Protein AF-A0A5J4Z970-F1 (afdb_monomer_lite)

Structure (mmCIF, N/CA/C/O backbone):
data_AF-A0A5J4Z970-F1
#
_entry.id   AF-A0A5J4Z970-F1
#
loop_
_atom_site.group_PDB
_atom_site.id
_atom_site.type_symbol
_atom_site.label_atom_id
_atom_site.label_alt_id
_atom_site.label_comp_id
_atom_site.label_asym_id
_atom_site.label_entity_id
_atom_site.label_seq_id
_atom_site.pdbx_PDB_ins_code
_atom_site.Cartn_x
_atom_site.Cartn_y
_atom_site.Cartn_z
_atom_site.occupancy
_atom_site.B_iso_or_equiv
_atom_site.auth_seq_id
_atom_site.auth_comp_id
_atom_site.auth_asym_id
_atom_site.auth_atom_id
_atom_site.pdbx_PDB_model_num
ATOM 1 N N . MET A 1 1 ? 3.385 17.922 -23.680 1.00 50.47 1 MET A N 1
ATOM 2 C CA . MET A 1 1 ? 3.562 16.488 -23.983 1.00 50.47 1 MET A CA 1
ATOM 3 C C . MET A 1 1 ? 4.478 15.937 -22.916 1.00 50.47 1 MET A C 1
ATOM 5 O O . MET A 1 1 ? 5.550 16.500 -22.741 1.00 50.47 1 MET A O 1
ATOM 9 N N . GLU A 1 2 ? 4.024 14.949 -22.153 1.00 59.91 2 GLU A N 1
ATOM 10 C CA . GLU A 1 2 ? 4.854 14.299 -21.134 1.00 59.91 2 GLU A CA 1
ATOM 11 C C . GLU A 1 2 ? 5.916 13.439 -21.826 1.00 59.91 2 GLU A C 1
ATOM 13 O O . GLU A 1 2 ? 5.627 12.762 -22.814 1.00 59.91 2 GLU A O 1
ATOM 18 N N . MET A 1 3 ? 7.153 13.532 -21.349 1.00 70.62 3 MET A N 1
ATOM 19 C CA . MET A 1 3 ? 8.289 12.763 -21.845 1.00 70.62 3 MET A CA 1
ATOM 20 C C . MET A 1 3 ? 8.576 11.673 -20.820 1.00 70.62 3 MET A C 1
ATOM 22 O O . MET A 1 3 ? 8.883 11.985 -19.669 1.00 70.62 3 MET A O 1
ATOM 26 N N . ASN A 1 4 ? 8.449 10.409 -21.221 1.00 80.19 4 ASN A N 1
ATOM 27 C CA . ASN A 1 4 ? 8.605 9.277 -20.314 1.00 80.19 4 ASN A CA 1
ATOM 28 C C . ASN A 1 4 ? 9.853 8.478 -20.678 1.00 80.19 4 ASN A C 1
ATOM 30 O O . ASN A 1 4 ? 9.988 8.014 -21.807 1.00 80.19 4 ASN A O 1
ATOM 34 N N . THR A 1 5 ? 10.751 8.308 -19.710 1.00 78.19 5 THR A N 1
ATOM 35 C CA . THR A 1 5 ? 11.947 7.472 -19.852 1.00 78.19 5 THR A CA 1
ATOM 36 C C . THR A 1 5 ? 11.751 6.164 -19.099 1.00 78.19 5 THR A C 1
ATOM 38 O O . THR A 1 5 ? 11.370 6.152 -17.924 1.00 78.19 5 THR A O 1
ATOM 41 N N . TYR A 1 6 ? 12.031 5.071 -19.790 1.00 79.44 6 TYR A N 1
ATOM 42 C CA . TYR A 1 6 ? 11.897 3.695 -19.351 1.00 79.44 6 TYR A CA 1
ATOM 43 C C . TYR A 1 6 ? 13.269 3.030 -19.353 1.00 79.44 6 TYR A C 1
ATOM 45 O O . TYR A 1 6 ? 14.105 3.283 -20.223 1.00 79.44 6 TYR A O 1
ATOM 53 N N . PHE A 1 7 ? 13.497 2.188 -18.352 1.00 78.44 7 PHE A N 1
ATOM 54 C CA . PHE A 1 7 ? 14.755 1.488 -18.163 1.00 78.44 7 PHE A CA 1
ATOM 55 C C . PHE A 1 7 ? 14.507 -0.011 -18.075 1.00 78.44 7 PHE A C 1
ATOM 57 O O . PHE A 1 7 ? 13.568 -0.431 -17.397 1.00 78.44 7 PHE A O 1
ATOM 64 N N . GLY A 1 8 ? 15.361 -0.778 -18.743 1.00 74.69 8 GLY A N 1
ATOM 65 C CA . GLY A 1 8 ? 15.286 -2.226 -18.803 1.00 74.69 8 GLY A CA 1
ATOM 66 C C . GLY A 1 8 ? 16.604 -2.874 -19.182 1.00 74.69 8 GLY A C 1
ATOM 67 O O . GLY A 1 8 ? 17.643 -2.217 -19.309 1.00 74.69 8 GLY A O 1
ATOM 68 N N . TRP A 1 9 ? 16.539 -4.179 -19.402 1.00 69.06 9 TRP A N 1
ATOM 69 C CA . TRP A 1 9 ? 17.679 -5.010 -19.758 1.00 69.06 9 TRP A CA 1
ATOM 70 C C . TRP A 1 9 ? 17.330 -5.897 -20.951 1.00 69.06 9 TRP A C 1
ATOM 72 O O . TRP A 1 9 ? 16.180 -6.301 -21.120 1.00 69.06 9 TRP A O 1
ATOM 82 N N . SER A 1 10 ? 18.305 -6.192 -21.811 1.00 63.94 10 SER A N 1
ATOM 83 C CA . SER A 1 10 ? 18.100 -7.192 -22.859 1.00 63.94 10 SER A CA 1
ATOM 84 C C . SER A 1 10 ? 18.105 -8.601 -22.263 1.00 63.94 10 SER A C 1
ATOM 86 O O . SER A 1 10 ? 18.940 -8.942 -21.429 1.00 63.94 10 SER A O 1
ATOM 88 N N . ALA A 1 11 ? 17.181 -9.447 -22.710 1.00 55.78 11 ALA A N 1
ATOM 89 C CA . ALA A 1 11 ? 17.087 -10.832 -22.265 1.00 55.78 11 ALA A CA 1
ATOM 90 C C . ALA A 1 11 ? 18.262 -11.679 -22.784 1.00 55.78 11 ALA A C 1
ATOM 92 O O . ALA A 1 11 ? 18.716 -12.600 -22.104 1.00 55.78 11 ALA A O 1
ATOM 93 N N . GLN A 1 12 ? 18.768 -11.370 -23.983 1.00 61.12 12 GLN A N 1
ATOM 94 C CA . GLN A 1 12 ? 19.887 -12.081 -24.590 1.00 61.12 12 GLN A CA 1
ATOM 95 C C . GLN A 1 12 ? 20.613 -11.211 -25.623 1.00 61.12 12 GLN A C 1
ATOM 97 O O . GLN A 1 12 ? 19.983 -10.574 -26.476 1.00 61.12 12 GLN A O 1
ATOM 102 N N . VAL A 1 13 ? 21.947 -11.219 -25.565 1.00 55.97 13 VAL A N 1
ATOM 103 C CA . VAL A 1 13 ? 22.813 -10.698 -26.628 1.00 55.97 13 VAL A CA 1
ATOM 104 C C . VAL A 1 13 ? 23.378 -11.864 -27.421 1.00 55.97 13 VAL A C 1
ATOM 106 O O . VAL A 1 13 ? 24.040 -12.738 -26.860 1.00 55.97 13 VAL A O 1
ATOM 109 N N . CYS A 1 14 ? 23.114 -11.879 -28.725 1.00 53.91 14 CYS A N 1
ATOM 110 C CA . CYS A 1 14 ? 23.634 -12.893 -29.638 1.00 53.91 14 CYS A CA 1
ATOM 111 C C . CYS A 1 14 ? 24.688 -12.257 -30.551 1.00 53.91 14 CYS A C 1
ATOM 113 O O . CYS A 1 14 ? 24.360 -11.366 -31.336 1.00 53.91 14 CYS A O 1
ATOM 115 N N . SER A 1 15 ? 25.937 -12.724 -30.473 1.00 50.06 15 SER A N 1
ATOM 116 C CA . SER A 1 15 ? 26.952 -12.437 -31.494 1.00 50.06 15 SER A CA 1
ATOM 117 C C . SER A 1 15 ? 26.764 -13.395 -32.668 1.00 50.06 15 SER A C 1
ATOM 119 O O . SER A 1 15 ? 26.551 -14.593 -32.471 1.00 50.06 15 SER A O 1
ATOM 121 N N . ALA A 1 16 ? 26.867 -12.899 -33.902 1.00 48.28 16 ALA A N 1
ATOM 122 C CA . ALA A 1 16 ? 26.830 -13.756 -35.087 1.00 48.28 16 ALA A CA 1
ATOM 123 C C . ALA A 1 16 ? 27.929 -14.842 -35.080 1.00 48.28 16 ALA A C 1
ATOM 125 O O . ALA A 1 16 ? 27.721 -15.917 -35.645 1.00 48.28 16 ALA A O 1
ATOM 126 N N . ALA A 1 17 ? 29.053 -14.620 -34.384 1.00 44.69 17 ALA A N 1
ATOM 127 C CA . ALA A 1 17 ? 30.140 -15.596 -34.260 1.00 44.69 17 ALA A CA 1
ATOM 128 C C . ALA A 1 17 ? 29.750 -16.859 -33.460 1.00 44.69 17 ALA A C 1
ATOM 130 O O . ALA A 1 17 ? 30.276 -17.941 -33.724 1.00 44.69 17 ALA A O 1
ATOM 131 N N . ASP A 1 18 ? 28.773 -16.762 -32.554 1.00 42.91 18 ASP A N 1
ATOM 132 C CA . ASP A 1 18 ? 28.338 -17.882 -31.706 1.00 42.91 18 ASP A CA 1
ATOM 133 C C . ASP A 1 18 ? 27.357 -18.835 -32.413 1.00 42.91 18 ASP A C 1
ATOM 135 O O . ASP A 1 18 ? 27.041 -19.907 -31.900 1.00 42.91 18 ASP A O 1
ATOM 139 N N . THR A 1 19 ? 26.890 -18.497 -33.620 1.00 40.41 19 THR A N 1
ATOM 140 C CA . THR A 1 19 ? 25.937 -19.342 -34.368 1.00 40.41 19 THR A CA 1
ATOM 141 C C . THR A 1 19 ? 26.585 -20.467 -35.184 1.00 40.41 19 THR A C 1
ATOM 143 O O . THR A 1 19 ? 25.866 -21.310 -35.718 1.00 40.41 19 THR A O 1
ATOM 146 N N . GLN A 1 20 ? 27.922 -20.536 -35.268 1.00 38.47 20 GLN A N 1
ATOM 147 C CA . GLN A 1 20 ? 28.624 -21.522 -36.109 1.00 38.47 20 GLN A CA 1
ATOM 148 C C . GLN A 1 20 ? 29.255 -22.713 -35.366 1.00 38.47 20 GLN A C 1
ATOM 150 O O . GLN A 1 20 ? 29.784 -23.608 -36.023 1.00 38.47 20 GLN A O 1
ATOM 155 N N . THR A 1 21 ? 29.173 -22.805 -34.031 1.00 33.22 21 THR A N 1
ATOM 156 C CA . THR A 1 21 ? 29.651 -24.001 -33.304 1.00 33.22 21 THR A CA 1
ATOM 157 C C . THR A 1 21 ? 28.606 -24.540 -32.317 1.00 33.22 21 THR A C 1
ATOM 159 O O . THR A 1 21 ? 28.202 -23.829 -31.403 1.00 33.22 21 THR A O 1
ATOM 162 N N . PRO A 1 22 ? 28.171 -25.812 -32.432 1.00 34.38 22 PRO A N 1
ATOM 163 C CA . PRO A 1 22 ? 27.100 -26.378 -31.601 1.00 34.38 22 PRO A CA 1
ATOM 164 C C . PRO A 1 22 ? 27.537 -26.739 -30.166 1.00 34.38 22 PRO A C 1
ATOM 166 O O . PRO A 1 22 ? 26.840 -27.481 -29.480 1.00 34.38 22 PRO A O 1
ATOM 169 N N . THR A 1 23 ? 28.687 -26.248 -29.692 1.00 35.56 23 THR A N 1
ATOM 170 C CA . THR A 1 23 ? 29.255 -26.610 -28.378 1.00 35.56 23 THR A CA 1
ATOM 171 C C . THR A 1 23 ? 29.846 -25.440 -27.584 1.00 35.56 23 THR A C 1
ATOM 173 O O . THR A 1 23 ? 30.409 -25.666 -26.515 1.00 35.56 23 THR A O 1
ATOM 176 N N . GLY A 1 24 ? 29.729 -24.194 -28.049 1.00 31.03 24 GLY A N 1
ATOM 177 C CA . GLY A 1 24 ? 30.154 -23.021 -27.280 1.00 31.03 24 GLY A CA 1
ATOM 178 C C . GLY A 1 24 ? 28.989 -22.453 -26.478 1.00 31.03 24 GLY A C 1
ATOM 179 O O . GLY A 1 24 ? 27.971 -22.092 -27.060 1.00 31.03 24 GLY A O 1
ATOM 180 N N . SER A 1 25 ? 29.102 -22.360 -25.149 1.00 34.00 25 SER A N 1
ATOM 181 C CA . SER A 1 25 ? 28.150 -21.560 -24.377 1.00 34.00 25 SER A CA 1
ATOM 182 C C . SER A 1 25 ? 28.250 -20.113 -24.862 1.00 34.00 25 SER A C 1
ATOM 184 O O . SER A 1 25 ? 29.231 -19.439 -24.536 1.00 34.00 25 SER A O 1
ATOM 186 N N . ALA A 1 26 ? 27.261 -19.638 -25.623 1.00 40.78 26 ALA A N 1
ATOM 187 C CA . ALA A 1 26 ? 27.066 -18.212 -25.831 1.00 40.78 26 ALA A CA 1
ATOM 188 C C . ALA A 1 26 ? 27.018 -17.587 -24.434 1.00 40.78 26 ALA A C 1
ATOM 190 O O . ALA A 1 26 ? 26.098 -17.854 -23.653 1.00 40.78 26 ALA A O 1
ATOM 191 N N . LYS A 1 27 ? 28.064 -16.849 -24.054 1.00 42.66 27 LYS A N 1
ATOM 192 C CA . LYS A 1 27 ? 28.025 -16.056 -22.829 1.00 42.66 27 LYS A CA 1
ATOM 193 C C . LYS A 1 27 ? 27.008 -14.964 -23.111 1.00 42.66 27 LYS A C 1
ATOM 195 O O . LYS A 1 27 ? 27.343 -13.964 -23.730 1.00 42.66 27 LYS A O 1
ATOM 200 N N . GLY A 1 28 ? 25.756 -15.207 -22.732 1.00 51.62 28 GLY A N 1
ATOM 201 C CA . GLY A 1 28 ? 24.693 -14.225 -22.848 1.00 51.62 28 GLY A CA 1
ATOM 202 C C . GLY A 1 28 ? 25.066 -13.028 -21.990 1.00 51.62 28 GLY A C 1
ATOM 203 O O . GLY A 1 28 ? 24.935 -13.073 -20.768 1.00 51.62 28 GLY A O 1
ATOM 204 N N . TYR A 1 29 ? 25.600 -11.987 -22.617 1.00 61.09 29 TYR A N 1
ATOM 205 C CA . TYR A 1 29 ? 25.729 -10.697 -21.967 1.00 61.09 29 TYR A CA 1
ATOM 206 C C . TYR A 1 29 ? 24.352 -10.043 -21.973 1.00 61.09 29 TYR A C 1
ATOM 208 O O . TYR A 1 29 ? 23.601 -10.158 -22.938 1.00 61.09 29 TYR A O 1
ATOM 216 N N . VAL A 1 30 ? 24.017 -9.387 -20.872 1.00 71.38 30 VAL A N 1
ATOM 217 C CA . VAL A 1 30 ? 22.805 -8.584 -20.742 1.00 71.38 30 VAL A CA 1
ATOM 218 C C . VAL A 1 30 ? 23.231 -7.138 -20.924 1.00 71.38 30 VAL A C 1
ATOM 220 O O . VAL A 1 30 ? 24.112 -6.662 -20.204 1.00 71.38 30 VAL A O 1
ATOM 223 N N . TRP A 1 31 ? 22.666 -6.459 -21.916 1.00 80.62 31 TRP A N 1
ATOM 224 C CA . TRP A 1 31 ? 22.975 -5.058 -22.187 1.00 80.62 31 TRP A CA 1
ATOM 225 C C . TRP A 1 31 ? 21.869 -4.171 -21.616 1.00 80.62 31 TRP A C 1
ATOM 227 O O . TRP A 1 31 ? 20.687 -4.484 -21.788 1.00 80.62 31 TRP A O 1
ATOM 237 N N . PRO A 1 32 ? 22.214 -3.073 -20.920 1.00 83.94 32 PRO A N 1
ATOM 238 C CA . PRO A 1 32 ? 21.228 -2.092 -20.501 1.00 83.94 32 PRO A CA 1
ATOM 239 C C . PRO A 1 32 ? 20.499 -1.503 -21.710 1.00 83.94 32 PRO A C 1
ATOM 241 O O . PRO A 1 32 ? 21.099 -1.234 -22.757 1.00 83.94 32 PRO A O 1
ATOM 244 N N . LEU A 1 33 ? 19.204 -1.267 -21.529 1.00 87.12 33 LEU A N 1
ATOM 245 C CA . LEU A 1 33 ? 18.331 -0.621 -22.495 1.00 87.12 33 LEU A CA 1
ATOM 246 C C . LEU A 1 33 ? 17.690 0.607 -21.859 1.00 87.12 33 LEU A C 1
ATOM 248 O O . LEU A 1 33 ? 17.026 0.524 -20.824 1.00 87.12 33 LEU A O 1
ATOM 252 N N . LEU A 1 34 ? 17.891 1.754 -22.498 1.00 87.69 34 LEU A N 1
ATOM 253 C CA . LEU A 1 34 ? 17.203 2.998 -22.183 1.00 87.69 34 LEU A CA 1
ATOM 254 C C . LEU A 1 34 ? 16.251 3.306 -23.329 1.00 87.69 34 LEU A C 1
ATOM 256 O O . LEU A 1 34 ? 16.676 3.363 -24.480 1.00 87.69 34 LEU A O 1
ATOM 260 N N . VAL A 1 35 ? 14.975 3.502 -23.013 1.00 88.88 35 VAL A N 1
ATOM 261 C CA . VAL A 1 35 ? 13.952 3.861 -23.997 1.00 88.88 35 VAL A CA 1
ATOM 262 C C . VAL A 1 35 ? 13.247 5.119 -23.535 1.00 88.88 35 VAL A C 1
ATOM 264 O O . VAL A 1 35 ? 12.676 5.152 -22.450 1.00 88.88 35 VAL A O 1
ATOM 267 N N . GLN A 1 36 ? 13.263 6.160 -24.353 1.00 90.38 36 GLN A N 1
ATOM 268 C CA . GLN A 1 36 ? 12.554 7.402 -24.094 1.00 90.38 36 GLN A CA 1
ATOM 269 C C . GLN A 1 36 ? 11.434 7.569 -25.109 1.00 90.38 36 GLN A C 1
ATOM 271 O O . GLN A 1 36 ? 11.639 7.418 -26.308 1.00 90.38 36 GLN A O 1
ATOM 276 N N . VAL A 1 37 ? 10.233 7.867 -24.622 1.00 89.12 37 VAL A N 1
ATOM 277 C CA . VAL A 1 37 ? 9.037 8.004 -25.450 1.00 89.12 37 VAL A CA 1
ATOM 278 C C . VAL A 1 37 ? 8.482 9.415 -25.320 1.00 89.12 37 VAL A C 1
ATOM 280 O O . VAL A 1 37 ? 8.229 9.907 -24.215 1.00 89.12 37 VAL A O 1
ATOM 283 N N . GLN A 1 38 ? 8.251 10.050 -26.468 1.00 88.00 38 GLN A N 1
ATOM 284 C CA . GLN A 1 38 ? 7.584 11.341 -26.587 1.00 88.00 38 GLN A CA 1
ATOM 285 C C . GLN A 1 38 ? 6.464 11.236 -27.631 1.00 88.00 38 GLN A C 1
ATOM 287 O O . GLN A 1 38 ? 6.669 11.411 -28.833 1.00 88.00 38 GLN A O 1
ATOM 292 N N . GLY A 1 39 ? 5.250 10.923 -27.170 1.00 86.25 39 GLY A N 1
ATOM 293 C CA . GLY A 1 39 ? 4.140 10.582 -28.061 1.00 86.25 39 GLY A CA 1
ATOM 294 C C . GLY A 1 39 ? 4.399 9.249 -28.769 1.00 86.25 39 GLY A C 1
ATOM 295 O O . GLY A 1 39 ? 4.477 8.219 -28.112 1.00 86.25 39 GLY A O 1
ATOM 296 N N . LEU A 1 40 ? 4.537 9.277 -30.098 1.00 85.06 40 LEU A N 1
ATOM 297 C CA . LEU A 1 40 ? 4.888 8.103 -30.915 1.00 85.06 40 LEU A CA 1
ATOM 298 C C . LEU A 1 40 ? 6.373 8.040 -31.297 1.00 85.06 40 LEU A C 1
ATOM 300 O O . LEU A 1 40 ? 6.778 7.076 -31.951 1.00 85.06 40 LEU A O 1
ATOM 304 N N . ASN A 1 41 ? 7.158 9.053 -30.922 1.00 91.00 41 ASN A N 1
ATOM 305 C CA . ASN A 1 4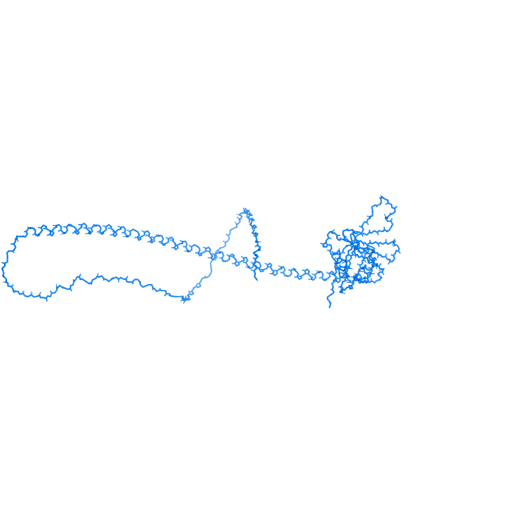1 ? 8.602 9.068 -31.121 1.00 91.00 41 ASN A CA 1
ATOM 306 C C . ASN A 1 41 ? 9.264 8.279 -29.997 1.00 91.00 41 ASN A C 1
ATOM 308 O O . ASN A 1 41 ? 8.912 8.451 -28.826 1.00 91.00 41 ASN A O 1
ATOM 312 N N . VAL A 1 42 ? 10.205 7.421 -30.370 1.00 91.19 42 VAL A N 1
ATOM 313 C CA . VAL A 1 42 ? 10.913 6.520 -29.472 1.00 91.19 42 VAL A CA 1
ATOM 314 C C . VAL A 1 42 ? 12.403 6.665 -29.727 1.00 91.19 42 VAL A C 1
ATOM 316 O O . VAL A 1 42 ? 12.873 6.364 -30.823 1.00 91.19 42 VAL A O 1
ATOM 319 N N . ASP A 1 43 ? 13.134 7.082 -28.706 1.00 92.38 43 ASP A N 1
ATOM 320 C CA . ASP A 1 43 ? 14.589 7.089 -28.703 1.00 92.38 43 ASP A CA 1
ATOM 321 C C . ASP A 1 43 ? 15.078 5.897 -27.879 1.00 92.38 43 ASP A C 1
ATOM 323 O O . ASP A 1 43 ? 14.589 5.642 -26.773 1.00 92.38 43 ASP A O 1
ATOM 327 N N . VAL A 1 44 ? 16.006 5.125 -28.434 1.00 91.62 44 VAL A N 1
ATOM 328 C CA . VAL A 1 44 ? 16.508 3.893 -27.827 1.00 91.62 44 VAL A CA 1
ATOM 329 C C . VAL A 1 44 ? 18.017 3.947 -27.762 1.00 91.62 44 VAL A C 1
ATOM 331 O O . VAL A 1 44 ? 18.671 4.142 -28.785 1.00 91.62 44 VAL A O 1
ATOM 334 N N . TRP A 1 45 ? 18.565 3.691 -26.579 1.00 91.88 45 TRP A N 1
ATOM 335 C CA . TRP A 1 45 ? 19.993 3.521 -26.380 1.00 91.88 45 TRP A CA 1
ATOM 336 C C . TRP A 1 45 ? 20.312 2.170 -25.759 1.00 91.88 45 TRP A C 1
ATOM 338 O O . TRP A 1 45 ? 19.605 1.674 -24.878 1.00 91.88 45 TRP A O 1
ATOM 348 N N . THR A 1 46 ? 21.444 1.613 -26.166 1.00 89.94 46 THR A N 1
ATOM 349 C CA . THR A 1 46 ? 22.054 0.460 -25.509 1.00 89.94 46 THR A CA 1
ATOM 350 C C . THR A 1 46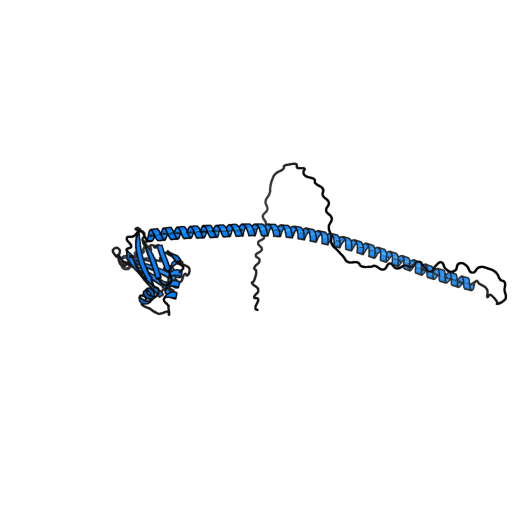 ? 23.555 0.651 -25.393 1.00 89.94 46 THR A C 1
ATOM 352 O O . THR A 1 46 ? 24.148 1.470 -26.098 1.00 89.94 46 THR A O 1
ATOM 355 N N . ARG A 1 47 ? 24.170 -0.090 -24.476 1.00 87.25 47 ARG A N 1
ATOM 356 C CA . ARG A 1 47 ? 25.608 -0.059 -24.247 1.00 87.25 47 ARG A CA 1
ATOM 357 C C . ARG A 1 47 ? 26.106 -1.461 -23.957 1.00 87.25 47 ARG A C 1
ATOM 359 O O . ARG A 1 47 ? 25.464 -2.184 -23.201 1.00 87.25 47 ARG A O 1
ATOM 366 N N . ASP A 1 48 ? 27.239 -1.834 -24.527 1.00 85.44 48 ASP A N 1
ATOM 367 C CA . ASP A 1 48 ? 27.858 -3.120 -24.231 1.00 85.44 48 ASP A CA 1
ATOM 368 C C . ASP A 1 48 ? 28.745 -3.052 -22.974 1.00 85.44 48 ASP A C 1
ATOM 370 O O . ASP A 1 48 ? 28.891 -2.023 -22.306 1.00 85.44 48 ASP A O 1
ATOM 374 N N . VAL A 1 49 ? 29.370 -4.185 -22.655 1.00 79.12 49 VAL A N 1
ATOM 375 C CA . VAL A 1 49 ? 30.323 -4.305 -21.543 1.00 79.12 49 VAL A CA 1
ATOM 376 C C . VAL A 1 49 ? 31.669 -3.621 -21.811 1.00 79.12 49 VAL A C 1
ATOM 378 O O . VAL A 1 49 ? 32.394 -3.345 -20.856 1.00 79.12 49 VAL A O 1
ATOM 381 N N . SER A 1 50 ? 32.020 -3.356 -23.076 1.00 80.44 50 SER A N 1
ATOM 382 C CA . SER A 1 50 ? 33.254 -2.645 -23.444 1.00 80.44 50 SER A CA 1
ATOM 383 C C . SER A 1 50 ? 33.118 -1.129 -23.271 1.00 80.44 50 SER A C 1
ATOM 385 O O . SER A 1 50 ? 34.110 -0.414 -23.129 1.00 80.44 50 SER A O 1
ATOM 387 N N . GLY A 1 51 ? 31.877 -0.650 -23.202 1.00 81.06 51 GLY A N 1
ATOM 388 C CA . GLY A 1 51 ? 31.528 0.745 -23.048 1.00 81.06 51 GLY A CA 1
ATOM 389 C C . GLY A 1 51 ? 31.127 1.424 -24.355 1.00 81.06 51 GLY A C 1
ATOM 390 O O . GLY A 1 51 ? 30.851 2.625 -24.293 1.00 81.06 51 GLY A O 1
ATOM 391 N N . ALA A 1 52 ? 31.055 0.698 -25.473 1.00 85.38 52 ALA A N 1
ATOM 392 C CA . ALA A 1 52 ? 30.501 1.172 -26.734 1.00 85.38 52 ALA A CA 1
ATOM 393 C C . ALA A 1 52 ? 28.980 1.339 -26.619 1.00 85.38 52 ALA A C 1
ATOM 395 O O . ALA A 1 52 ? 28.294 0.516 -26.008 1.00 85.38 52 ALA A O 1
ATOM 396 N N . SER A 1 53 ? 28.460 2.430 -27.174 1.00 89.31 53 SER A N 1
ATOM 397 C CA . SER A 1 53 ? 27.040 2.781 -27.152 1.00 89.31 53 SER A CA 1
ATOM 398 C C . SER A 1 53 ? 26.450 2.766 -28.552 1.00 89.31 53 SER A C 1
ATOM 400 O O . SER A 1 53 ? 27.121 3.125 -29.516 1.00 89.31 53 SER A O 1
ATOM 402 N N . TRP A 1 54 ? 25.173 2.401 -28.645 1.00 91.38 54 TRP A N 1
ATOM 403 C CA . TRP A 1 54 ? 24.381 2.538 -29.862 1.00 91.38 54 TRP A CA 1
ATOM 404 C C . TRP A 1 54 ? 23.078 3.265 -29.566 1.00 91.38 54 TRP A C 1
ATOM 406 O O . TRP A 1 54 ? 22.505 3.111 -28.484 1.00 91.38 54 TRP A O 1
ATOM 416 N N . HIS A 1 55 ? 22.607 4.025 -30.547 1.00 93.38 55 HIS A N 1
ATOM 417 C CA . HIS A 1 55 ? 21.410 4.846 -30.461 1.00 93.38 55 HIS A CA 1
ATOM 418 C C . HIS A 1 55 ? 20.575 4.743 -31.742 1.00 93.38 55 HIS A C 1
ATOM 420 O O . HIS A 1 55 ? 21.113 4.621 -32.846 1.00 93.38 55 HIS A O 1
ATOM 426 N N . ALA A 1 56 ? 19.254 4.832 -31.599 1.00 93.00 56 ALA A N 1
ATOM 427 C CA . ALA A 1 56 ? 18.357 5.151 -32.700 1.00 93.00 56 ALA A CA 1
ATOM 428 C C . ALA A 1 56 ? 17.176 5.989 -32.229 1.00 93.00 56 ALA A C 1
ATOM 430 O O . ALA A 1 56 ? 16.617 5.755 -31.160 1.00 93.00 56 ALA A O 1
ATOM 431 N N . GLN A 1 57 ? 16.746 6.877 -33.118 1.00 92.75 57 GLN A N 1
ATOM 432 C CA . GLN A 1 57 ? 15.467 7.560 -33.042 1.00 92.75 57 GLN A CA 1
ATOM 433 C C . GLN A 1 57 ? 14.522 6.933 -34.067 1.00 92.75 57 GLN A C 1
ATOM 435 O O . GLN A 1 57 ? 14.828 6.871 -35.260 1.00 92.75 57 GLN A O 1
ATOM 440 N N . THR A 1 58 ? 13.380 6.441 -33.601 1.00 92.56 58 THR A N 1
ATOM 441 C CA . THR A 1 58 ? 12.371 5.768 -34.421 1.00 92.56 58 THR A CA 1
ATOM 442 C C . THR A 1 58 ? 10.964 6.196 -34.013 1.00 92.56 58 THR A C 1
ATOM 444 O O . THR A 1 58 ? 10.759 7.001 -33.105 1.00 92.56 58 THR A O 1
ATOM 447 N N . THR A 1 59 ? 9.961 5.667 -34.702 1.00 91.62 59 THR A N 1
ATOM 448 C CA . THR A 1 59 ? 8.546 5.894 -34.403 1.00 91.62 59 THR A CA 1
ATOM 449 C C . THR A 1 59 ? 7.782 4.580 -34.396 1.00 91.62 59 THR A C 1
ATOM 451 O O . THR A 1 59 ? 8.173 3.624 -35.069 1.00 91.62 59 THR A O 1
ATOM 454 N N . GLY A 1 60 ? 6.634 4.541 -33.711 1.00 86.38 60 GLY A N 1
ATOM 455 C CA . GLY A 1 60 ? 5.728 3.383 -33.750 1.00 86.38 60 GLY A CA 1
ATOM 456 C C . GLY A 1 60 ? 5.412 2.903 -35.174 1.00 86.38 60 GLY A C 1
ATOM 457 O O . GLY A 1 60 ? 5.391 1.704 -35.449 1.00 86.38 60 GLY A O 1
ATOM 458 N N . ALA A 1 61 ? 5.245 3.840 -36.112 1.00 87.06 61 ALA A N 1
ATOM 459 C CA . ALA A 1 61 ? 4.967 3.537 -37.513 1.00 87.06 61 ALA A CA 1
ATOM 460 C C . ALA A 1 61 ? 6.169 2.905 -38.238 1.00 87.06 61 ALA A C 1
ATOM 462 O O . ALA A 1 61 ? 5.990 1.963 -39.010 1.00 87.06 61 ALA A O 1
ATOM 463 N N . GLN A 1 62 ? 7.388 3.392 -37.983 1.00 89.00 62 GLN A N 1
ATOM 464 C CA . GLN A 1 62 ? 8.613 2.836 -38.567 1.00 89.00 62 GLN A CA 1
ATOM 465 C C . GLN A 1 62 ? 8.906 1.432 -38.028 1.00 89.00 62 GLN A C 1
ATOM 467 O O . GLN A 1 62 ? 9.185 0.531 -38.817 1.00 89.00 62 GLN A O 1
ATOM 472 N N . MET A 1 63 ? 8.753 1.217 -36.718 1.00 87.81 63 MET A N 1
ATOM 473 C CA . MET A 1 63 ? 8.913 -0.105 -36.098 1.00 87.81 63 MET A CA 1
ATOM 474 C C . MET A 1 63 ? 7.919 -1.126 -36.669 1.00 87.81 63 MET A C 1
ATOM 476 O O . MET A 1 63 ? 8.288 -2.254 -37.008 1.00 87.81 63 MET A O 1
ATOM 480 N N . LEU A 1 64 ? 6.657 -0.718 -36.842 1.00 83.81 64 LEU A N 1
ATOM 481 C CA . LEU A 1 64 ? 5.625 -1.561 -37.444 1.00 83.81 64 LEU A CA 1
ATOM 482 C C . LEU A 1 64 ? 5.920 -1.871 -38.921 1.00 83.81 64 LEU A C 1
ATOM 484 O O . LEU A 1 64 ? 5.688 -2.990 -39.376 1.00 83.81 64 LEU A O 1
ATOM 488 N N . ALA A 1 65 ? 6.446 -0.902 -39.677 1.00 84.00 65 ALA A N 1
ATOM 489 C CA . ALA A 1 65 ? 6.812 -1.094 -41.081 1.00 84.00 65 ALA A CA 1
ATOM 490 C C . ALA A 1 65 ? 7.973 -2.087 -41.265 1.00 84.00 65 ALA A C 1
ATOM 492 O O . ALA A 1 65 ? 7.996 -2.814 -42.257 1.00 84.00 65 ALA A O 1
ATOM 493 N N . GLN A 1 66 ? 8.905 -2.142 -40.311 1.00 80.38 66 GLN A N 1
ATOM 494 C CA . GLN A 1 66 ? 10.064 -3.040 -40.336 1.00 80.38 66 GLN A CA 1
ATOM 495 C C . GLN A 1 66 ? 9.757 -4.462 -39.841 1.00 80.38 66 GLN A C 1
ATOM 497 O O . GLN A 1 66 ? 10.597 -5.352 -39.969 1.00 80.38 66 GLN A O 1
ATOM 502 N N . THR A 1 67 ? 8.561 -4.707 -39.297 1.00 77.00 67 THR A N 1
ATOM 503 C CA . THR A 1 67 ? 8.188 -6.015 -38.749 1.00 77.00 67 THR A CA 1
ATOM 504 C C . THR A 1 67 ? 7.544 -6.886 -39.844 1.00 77.00 67 THR A C 1
ATOM 506 O O . THR A 1 67 ? 6.430 -6.597 -40.287 1.00 77.00 67 THR A O 1
ATOM 509 N N . PRO A 1 68 ? 8.212 -7.965 -40.309 1.00 59.59 68 PRO A N 1
ATOM 510 C CA . PRO A 1 68 ? 7.853 -8.663 -41.552 1.00 59.59 68 PRO A CA 1
ATOM 511 C C . PRO A 1 68 ? 6.575 -9.511 -41.461 1.00 59.59 68 PRO A C 1
ATOM 513 O O . PRO A 1 68 ? 5.999 -9.865 -42.485 1.00 59.59 68 PRO A O 1
ATOM 516 N N . ASN A 1 69 ? 6.104 -9.811 -40.249 1.00 59.81 69 ASN A N 1
ATOM 517 C CA . ASN A 1 69 ? 4.944 -10.660 -40.002 1.00 59.81 69 ASN A CA 1
ATOM 518 C C . ASN A 1 69 ? 3.881 -9.874 -39.228 1.00 59.81 69 ASN A C 1
ATOM 520 O O . ASN A 1 69 ? 3.859 -9.886 -38.000 1.00 59.81 69 ASN A O 1
ATOM 524 N N . ARG A 1 70 ? 2.962 -9.223 -39.951 1.00 61.50 70 ARG A N 1
ATOM 525 C CA . ARG A 1 70 ? 1.756 -8.579 -39.391 1.00 61.50 70 ARG A CA 1
ATOM 526 C C . ARG A 1 70 ? 0.714 -9.618 -38.950 1.00 61.50 70 ARG A C 1
ATOM 528 O O . ARG A 1 70 ? -0.436 -9.572 -39.369 1.00 61.50 70 ARG A O 1
ATOM 535 N N . VAL A 1 71 ? 1.131 -10.606 -38.160 1.00 52.81 71 VAL A N 1
ATOM 536 C CA . VAL A 1 71 ? 0.251 -11.676 -37.653 1.00 52.81 71 VAL A CA 1
ATOM 537 C C . VAL A 1 71 ? -0.787 -11.106 -36.677 1.00 52.81 71 VAL A C 1
ATOM 539 O O . VAL A 1 71 ? -1.865 -11.669 -36.518 1.00 52.81 71 VAL A O 1
ATOM 542 N N . TYR A 1 72 ? -0.504 -9.938 -36.101 1.00 60.16 72 TYR A N 1
ATOM 543 C CA . TYR A 1 72 ? -1.370 -9.217 -35.180 1.00 60.16 72 TYR A CA 1
ATOM 544 C C . TYR A 1 72 ? -1.704 -7.828 -35.742 1.00 60.16 72 TYR A C 1
ATOM 546 O O . TYR A 1 72 ? -0.859 -7.183 -36.370 1.00 60.16 72 TYR A O 1
ATOM 554 N N . GLN A 1 73 ? -2.936 -7.361 -35.519 1.00 70.00 73 GLN A N 1
ATOM 555 C CA . GLN A 1 73 ? -3.398 -6.013 -35.879 1.00 70.00 73 GLN A CA 1
ATOM 556 C C . GLN A 1 73 ? -2.798 -4.961 -34.930 1.00 70.00 73 GLN A C 1
ATOM 558 O O . GLN A 1 73 ? -3.515 -4.317 -34.171 1.00 70.00 73 GLN A O 1
ATOM 563 N N . TYR A 1 74 ? -1.475 -4.805 -34.937 1.00 77.38 74 TYR A N 1
ATOM 564 C CA . TYR A 1 74 ? -0.821 -3.755 -34.166 1.00 77.38 74 TYR A CA 1
ATOM 565 C C . TYR A 1 74 ? -0.986 -2.398 -34.859 1.00 77.38 74 TYR A C 1
ATOM 567 O O . TYR A 1 74 ? -0.750 -2.255 -36.061 1.00 77.38 74 TYR A O 1
ATOM 575 N N . THR A 1 75 ? -1.372 -1.390 -34.082 1.00 85.88 75 THR A N 1
ATOM 576 C CA . THR A 1 75 ? -1.260 0.027 -34.440 1.00 85.88 75 THR A CA 1
ATOM 577 C C . THR A 1 75 ? 0.096 0.584 -33.985 1.00 85.88 75 THR A C 1
ATOM 579 O O . THR A 1 75 ? 0.706 0.019 -33.070 1.00 85.88 75 THR A O 1
ATOM 582 N N . PRO A 1 76 ? 0.580 1.700 -34.560 1.00 85.00 76 PRO A N 1
ATOM 583 C CA . PRO A 1 76 ? 1.792 2.376 -34.094 1.00 85.00 76 PRO A CA 1
ATOM 584 C C . PRO A 1 76 ? 1.828 2.612 -32.577 1.00 85.00 76 PRO A C 1
ATOM 586 O O . PRO A 1 76 ? 2.868 2.411 -31.960 1.00 85.00 76 PRO A O 1
ATOM 589 N N . GLU A 1 77 ? 0.698 2.984 -31.972 1.00 86.88 77 GLU A N 1
ATOM 590 C CA . GLU A 1 77 ? 0.557 3.192 -30.527 1.00 86.88 77 GLU A CA 1
ATOM 591 C C . GLU A 1 77 ? 0.796 1.890 -29.759 1.00 86.88 77 GLU A C 1
ATOM 593 O O . GLU A 1 77 ? 1.595 1.851 -28.826 1.00 86.88 77 GLU A O 1
ATOM 598 N N . SER A 1 78 ? 0.137 0.806 -30.180 1.00 87.25 78 SER A N 1
ATOM 599 C CA . SER A 1 78 ? 0.256 -0.489 -29.508 1.00 87.25 78 SER A CA 1
ATOM 600 C C . SER A 1 78 ? 1.679 -1.052 -29.567 1.00 87.25 78 SER A C 1
ATOM 602 O O . SER A 1 78 ? 2.144 -1.594 -28.573 1.00 87.25 78 SER A O 1
ATOM 604 N N . VAL A 1 79 ? 2.421 -0.845 -30.665 1.00 87.12 79 VAL A N 1
ATOM 605 C CA . VAL A 1 79 ? 3.833 -1.267 -30.756 1.00 87.12 79 VAL A CA 1
ATOM 606 C C . VAL A 1 79 ? 4.699 -0.529 -29.734 1.00 87.12 79 VAL A C 1
ATOM 608 O O . VAL A 1 79 ? 5.542 -1.148 -29.088 1.00 87.12 79 VAL A O 1
ATOM 611 N N . VAL A 1 80 ? 4.488 0.780 -29.556 1.00 87.81 80 VAL A N 1
ATOM 612 C CA . VAL A 1 80 ? 5.222 1.575 -28.557 1.00 87.81 80 VAL A CA 1
ATOM 613 C C . VAL A 1 80 ? 4.883 1.104 -27.141 1.00 87.81 80 VAL A C 1
ATOM 615 O O . VAL A 1 80 ? 5.789 0.919 -26.332 1.00 87.81 80 VAL A O 1
ATOM 618 N N . CYS A 1 81 ? 3.605 0.855 -26.845 1.00 85.62 81 CYS A N 1
ATOM 619 C CA . CYS A 1 81 ? 3.181 0.336 -25.543 1.00 85.62 81 CYS A CA 1
ATOM 620 C C . CYS A 1 81 ? 3.785 -1.042 -25.235 1.00 85.62 81 CYS A C 1
ATOM 622 O O . CYS A 1 81 ? 4.300 -1.242 -24.138 1.00 85.62 81 CYS A O 1
ATOM 624 N N . GLU A 1 82 ? 3.762 -1.973 -26.190 1.00 85.38 82 GLU A N 1
ATOM 625 C CA . GLU A 1 82 ? 4.331 -3.314 -26.009 1.00 85.38 82 GLU A CA 1
ATOM 626 C C . GLU A 1 82 ? 5.857 -3.275 -25.863 1.00 85.38 82 GLU A C 1
ATOM 628 O O . GLU A 1 82 ? 6.415 -3.975 -25.022 1.00 85.38 82 GLU A O 1
ATOM 633 N N . LEU A 1 83 ? 6.548 -2.410 -26.617 1.00 84.94 83 LEU A N 1
ATOM 634 C CA . LEU A 1 83 ? 7.987 -2.194 -26.454 1.00 84.94 83 LEU A CA 1
ATOM 635 C C . LEU A 1 83 ? 8.321 -1.693 -25.043 1.00 84.94 83 LEU A C 1
ATOM 637 O O . LEU A 1 83 ? 9.240 -2.208 -24.411 1.00 84.94 83 LEU A O 1
ATOM 641 N N . VAL A 1 84 ? 7.576 -0.709 -24.534 1.00 85.00 84 VAL A N 1
ATOM 642 C CA . VAL A 1 84 ? 7.766 -0.190 -23.172 1.00 85.00 84 VAL A CA 1
ATOM 643 C C . VAL A 1 84 ? 7.516 -1.284 -22.134 1.00 85.00 84 VAL A C 1
ATOM 645 O O . VAL A 1 84 ? 8.335 -1.465 -21.234 1.00 85.00 84 VAL A O 1
ATOM 648 N N . SER A 1 85 ? 6.433 -2.051 -22.280 1.00 82.44 85 SER A N 1
ATOM 649 C CA . SER A 1 85 ? 6.114 -3.173 -21.390 1.00 82.44 85 SER A CA 1
ATOM 650 C C . SER A 1 85 ? 7.200 -4.250 -21.396 1.00 82.44 85 SER A C 1
ATOM 652 O O . SER A 1 85 ? 7.534 -4.783 -20.337 1.00 82.44 85 SER A O 1
ATOM 654 N N . ALA A 1 86 ? 7.787 -4.522 -22.565 1.00 79.06 86 ALA A N 1
ATOM 655 C CA . ALA A 1 86 ? 8.879 -5.476 -22.725 1.00 79.06 86 ALA A CA 1
ATOM 656 C C . ALA A 1 86 ? 10.164 -5.004 -22.037 1.00 79.06 86 ALA A C 1
ATOM 658 O O . ALA A 1 86 ? 10.859 -5.800 -21.414 1.00 79.06 86 ALA A O 1
ATOM 659 N N . VAL A 1 87 ? 10.469 -3.708 -22.122 1.00 79.38 87 VAL A N 1
ATOM 660 C CA . VAL A 1 87 ? 11.646 -3.103 -21.481 1.00 79.38 87 VAL A CA 1
ATOM 661 C C . VAL A 1 87 ? 11.490 -3.059 -19.961 1.00 79.38 87 VAL A C 1
ATOM 663 O O . VAL A 1 87 ? 12.453 -3.291 -19.245 1.00 79.38 87 VAL A O 1
ATOM 666 N N . GLN A 1 88 ? 10.289 -2.808 -19.444 1.00 76.94 88 GLN A N 1
ATOM 667 C CA . GLN A 1 88 ? 10.051 -2.761 -17.998 1.00 76.94 88 GLN A CA 1
ATOM 668 C C . GLN A 1 88 ? 9.962 -4.144 -17.323 1.00 76.94 88 GLN A C 1
ATOM 670 O O . GLN A 1 88 ? 9.732 -4.192 -16.118 1.00 76.94 88 GLN A O 1
ATOM 675 N N . GLU A 1 89 ? 10.128 -5.247 -18.069 1.00 66.62 89 GLU A N 1
ATOM 676 C CA . GLU A 1 89 ? 9.987 -6.633 -17.577 1.00 66.62 89 GLU A CA 1
ATOM 677 C C . GLU A 1 89 ? 8.644 -6.895 -16.864 1.00 66.62 89 GLU A C 1
ATOM 679 O O . GLU A 1 89 ? 8.541 -7.713 -15.950 1.00 66.62 89 GLU A O 1
ATOM 684 N N . ASN A 1 90 ? 7.583 -6.199 -17.283 1.00 59.91 90 ASN A N 1
ATOM 685 C CA . ASN A 1 90 ? 6.270 -6.320 -16.645 1.00 59.91 90 ASN A CA 1
ATOM 686 C C . ASN A 1 90 ? 5.517 -7.598 -17.062 1.00 59.91 90 ASN A C 1
ATOM 688 O O . ASN A 1 90 ? 4.568 -7.987 -16.380 1.00 59.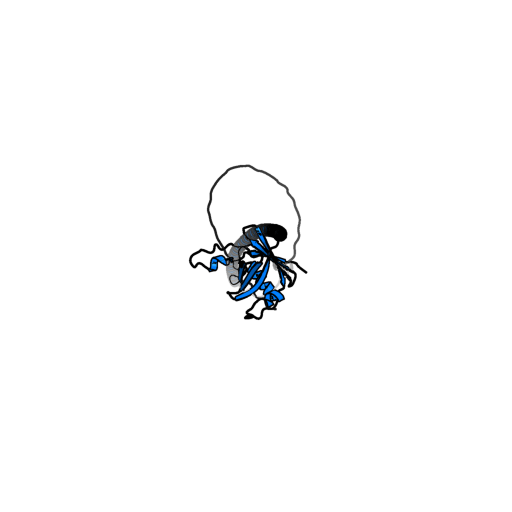91 90 ASN A O 1
ATOM 692 N N . ASP A 1 91 ? 5.921 -8.250 -18.159 1.00 67.19 91 ASP A N 1
ATOM 693 C CA . ASP A 1 91 ? 5.257 -9.435 -18.712 1.00 67.19 91 ASP A CA 1
ATOM 694 C C . ASP A 1 91 ? 6.281 -10.529 -19.085 1.00 67.19 91 ASP A C 1
ATOM 696 O O . ASP A 1 91 ? 7.159 -10.275 -19.914 1.00 67.19 91 ASP A O 1
ATOM 700 N N . PRO A 1 92 ? 6.176 -11.758 -18.536 1.00 69.50 92 PRO A N 1
ATOM 701 C CA . PRO A 1 92 ? 7.068 -12.872 -18.876 1.00 69.50 92 PRO A CA 1
ATOM 702 C C . PRO A 1 92 ? 6.948 -13.358 -20.330 1.00 69.50 92 PRO A C 1
ATOM 704 O O . PRO A 1 92 ? 7.786 -14.137 -20.783 1.00 69.50 92 PRO A O 1
ATOM 707 N N . LEU A 1 93 ? 5.903 -12.956 -21.058 1.00 74.88 93 LEU A N 1
ATOM 708 C CA . LEU A 1 93 ? 5.717 -13.278 -22.473 1.00 74.88 93 LEU A CA 1
ATOM 709 C C . LEU A 1 93 ? 6.443 -12.297 -23.398 1.00 74.88 93 LEU A C 1
ATOM 711 O O . LEU A 1 93 ? 6.614 -12.598 -24.583 1.00 74.88 93 LEU A O 1
ATOM 715 N N . LEU A 1 94 ? 6.870 -11.143 -22.883 1.00 77.12 94 LEU A N 1
ATOM 716 C CA . LEU A 1 94 ? 7.630 -10.152 -23.631 1.00 77.12 94 LEU A CA 1
ATOM 717 C C . LEU A 1 94 ? 9.133 -10.376 -23.450 1.00 77.12 94 LEU A C 1
ATOM 719 O O . LEU A 1 94 ? 9.624 -10.653 -22.361 1.00 77.12 94 LEU A O 1
ATOM 723 N N . SER A 1 95 ? 9.882 -10.248 -24.541 1.00 80.19 95 SER A N 1
ATOM 724 C CA . SER A 1 95 ? 11.341 -10.375 -24.537 1.00 80.19 95 SER A CA 1
ATOM 725 C C . SER A 1 95 ? 11.973 -9.356 -25.473 1.00 80.19 95 SER A C 1
ATOM 727 O O . SER A 1 95 ? 11.449 -9.093 -26.559 1.00 80.19 95 SER A O 1
ATOM 729 N N . VAL A 1 96 ? 13.114 -8.799 -25.067 1.00 83.19 96 VAL A N 1
ATOM 730 C CA . VAL A 1 96 ? 13.915 -7.896 -25.898 1.00 83.19 96 VAL A CA 1
ATOM 731 C C . VAL A 1 96 ? 15.291 -8.503 -26.109 1.00 83.19 96 VAL A C 1
ATOM 733 O O . VAL A 1 96 ? 16.023 -8.744 -25.153 1.00 83.19 96 VAL A O 1
ATOM 736 N N . ASN A 1 97 ? 15.651 -8.730 -27.367 1.00 84.56 97 ASN A N 1
ATOM 737 C CA . ASN A 1 97 ? 16.941 -9.284 -27.755 1.00 84.56 97 ASN A CA 1
ATOM 738 C C . ASN A 1 97 ? 17.733 -8.260 -28.554 1.00 84.56 97 ASN A C 1
ATOM 740 O O . ASN A 1 97 ? 17.172 -7.534 -29.375 1.00 84.56 97 ASN A O 1
ATOM 744 N N . VAL A 1 98 ? 19.040 -8.233 -28.328 1.00 83.69 98 VAL A N 1
ATOM 745 C CA . VAL A 1 98 ? 19.961 -7.325 -29.007 1.00 83.69 98 VAL A CA 1
ATOM 746 C C . VAL A 1 98 ? 20.974 -8.174 -29.765 1.00 83.69 98 VAL A C 1
ATOM 748 O O . VAL A 1 98 ? 21.670 -8.997 -29.179 1.00 83.69 98 VAL A O 1
ATOM 751 N N . GLN A 1 99 ? 21.028 -8.030 -31.083 1.00 83.19 99 GLN A N 1
ATOM 752 C CA . GLN A 1 99 ? 21.890 -8.829 -31.943 1.00 83.19 99 GLN A CA 1
ATOM 753 C C . GLN A 1 99 ? 22.892 -7.932 -32.659 1.00 83.19 99 GLN A C 1
ATOM 755 O O . GLN A 1 99 ? 22.507 -6.987 -33.345 1.00 83.19 99 GLN A O 1
ATOM 760 N N . GLN A 1 100 ? 24.175 -8.257 -32.533 1.00 76.25 100 GLN A N 1
ATOM 761 C CA . GLN A 1 100 ? 25.232 -7.617 -33.305 1.00 76.25 100 GLN A CA 1
ATOM 762 C C . GLN A 1 100 ? 25.591 -8.528 -34.487 1.00 76.25 100 GLN A C 1
ATOM 764 O O . GLN A 1 100 ? 25.922 -9.701 -34.296 1.00 76.25 100 GLN A O 1
ATOM 769 N N . GLU A 1 101 ? 25.486 -8.013 -35.716 1.00 66.94 101 GLU A N 1
ATOM 770 C CA . GLU A 1 101 ? 25.732 -8.810 -36.931 1.00 66.94 101 GLU A CA 1
ATOM 771 C C . GLU A 1 101 ? 27.214 -9.200 -37.095 1.00 66.94 101 GLU A C 1
ATOM 773 O O . GLU A 1 101 ? 27.511 -10.232 -37.693 1.00 66.94 101 GLU A O 1
ATOM 778 N N . SER A 1 102 ? 28.150 -8.437 -36.522 1.00 65.31 102 SER A N 1
ATOM 779 C CA . SER A 1 102 ? 29.569 -8.802 -36.397 1.00 65.31 102 SER A CA 1
ATOM 780 C C . SER A 1 102 ? 30.256 -7.967 -35.310 1.00 65.31 102 SER A C 1
ATOM 782 O O . SER A 1 102 ? 29.817 -6.857 -35.024 1.00 65.31 102 SER A O 1
ATOM 784 N N . GLU A 1 103 ? 31.356 -8.451 -34.720 1.00 60.34 103 GLU A N 1
ATOM 785 C CA . GLU A 1 103 ? 32.114 -7.697 -33.695 1.00 60.34 103 GLU A CA 1
ATOM 786 C C . GLU A 1 103 ? 32.660 -6.351 -34.210 1.00 60.34 103 GLU A C 1
ATOM 788 O O . GLU A 1 103 ? 32.923 -5.447 -33.423 1.00 60.34 103 GLU A O 1
ATOM 793 N N . SER A 1 104 ? 32.798 -6.199 -35.531 1.00 61.41 104 SER A N 1
ATOM 794 C CA . SER A 1 104 ? 33.214 -4.962 -36.201 1.00 61.41 104 SER A CA 1
ATOM 795 C C . SER A 1 104 ? 32.044 -4.160 -36.782 1.00 61.41 104 SER A C 1
ATOM 797 O O . SER A 1 104 ? 32.268 -3.272 -37.601 1.00 61.41 104 SER A O 1
ATOM 799 N N . SER A 1 105 ? 30.801 -4.532 -36.471 1.00 67.62 105 SER A N 1
ATOM 800 C CA . SER A 1 105 ? 29.615 -3.868 -37.006 1.00 67.62 105 SER A CA 1
ATOM 801 C C . SER A 1 105 ? 29.336 -2.583 -36.238 1.00 67.62 105 SER A C 1
ATOM 803 O O . SER A 1 105 ? 29.113 -2.616 -35.025 1.00 67.62 105 SER A O 1
ATOM 805 N N . ASP A 1 106 ? 29.223 -1.478 -36.976 1.00 80.94 106 ASP A N 1
ATOM 806 C CA . ASP A 1 106 ? 28.717 -0.196 -36.470 1.00 80.94 106 ASP A CA 1
ATOM 807 C C . ASP A 1 106 ? 27.199 -0.227 -36.193 1.00 80.94 106 ASP A C 1
ATOM 809 O O . ASP A 1 106 ? 26.603 0.768 -35.771 1.00 80.94 106 ASP A O 1
ATOM 813 N N . GLN A 1 107 ? 26.559 -1.373 -36.435 1.00 86.06 107 GLN A N 1
ATOM 814 C CA . GLN A 1 107 ? 25.126 -1.578 -36.306 1.00 86.06 107 GLN A CA 1
ATOM 815 C C . GLN A 1 107 ? 24.803 -2.747 -35.376 1.00 86.06 107 GLN A C 1
ATOM 817 O O . GLN A 1 107 ? 25.357 -3.847 -35.489 1.00 86.06 107 GLN A O 1
ATOM 822 N N . VAL A 1 108 ? 23.829 -2.505 -34.505 1.00 87.56 108 VAL A N 1
ATOM 823 C CA . VAL A 1 108 ? 23.215 -3.478 -33.606 1.00 87.56 108 VAL A CA 1
ATOM 824 C C . VAL A 1 108 ? 21.709 -3.463 -33.836 1.00 87.56 108 VAL A C 1
ATOM 826 O O . VAL A 1 108 ? 21.107 -2.412 -34.010 1.00 87.56 108 VAL A O 1
ATOM 829 N N . ARG A 1 109 ? 21.069 -4.627 -33.820 1.00 88.31 109 ARG A N 1
ATOM 830 C CA . ARG A 1 109 ? 19.634 -4.771 -34.059 1.00 88.31 109 ARG A CA 1
ATOM 831 C C . ARG A 1 109 ? 18.913 -5.190 -32.791 1.00 88.31 109 ARG A C 1
ATOM 833 O O . ARG A 1 109 ? 19.176 -6.259 -32.244 1.00 88.31 109 ARG A O 1
ATOM 840 N N . LEU A 1 110 ? 17.960 -4.378 -32.357 1.00 88.31 110 LEU A N 1
ATOM 841 C CA . LEU A 1 110 ? 17.049 -4.702 -31.271 1.00 88.31 110 LEU A CA 1
ATOM 842 C C . LEU A 1 110 ? 15.774 -5.329 -31.832 1.00 88.31 110 LEU A C 1
ATOM 844 O O . LEU A 1 110 ? 15.152 -4.809 -32.758 1.00 88.31 110 LEU A O 1
ATOM 848 N N . THR A 1 111 ? 15.378 -6.456 -31.251 1.00 87.75 111 THR A N 1
ATOM 849 C CA . THR A 1 111 ? 14.130 -7.154 -31.563 1.00 87.75 111 THR A CA 1
ATOM 850 C C . THR A 1 111 ? 13.317 -7.325 -30.290 1.00 87.75 111 THR A C 1
ATOM 852 O O . THR A 1 111 ? 13.737 -8.045 -29.385 1.00 87.75 111 THR A O 1
ATOM 855 N N . ALA A 1 112 ? 12.134 -6.716 -30.236 1.00 86.19 112 ALA A N 1
ATOM 856 C CA . ALA A 1 112 ? 11.145 -7.012 -29.206 1.00 86.19 112 ALA A CA 1
ATOM 857 C C . ALA A 1 112 ? 10.188 -8.093 -29.722 1.00 86.19 112 ALA A C 1
ATOM 859 O O . ALA A 1 112 ? 9.763 -8.057 -30.882 1.00 86.19 112 ALA A O 1
ATOM 860 N N . SER A 1 113 ? 9.861 -9.069 -28.878 1.00 85.12 113 SER A N 1
ATOM 861 C CA . SER A 1 113 ? 8.973 -10.184 -29.218 1.00 85.12 113 SER A CA 1
ATOM 862 C C . SER A 1 113 ? 7.953 -10.443 -28.116 1.00 85.12 113 SER A C 1
ATOM 864 O O . SER A 1 113 ? 8.312 -10.445 -26.943 1.00 85.12 113 SER A O 1
ATOM 866 N N . TYR A 1 114 ? 6.715 -10.735 -28.510 1.00 82.62 114 TYR A N 1
ATOM 867 C CA . TYR A 1 114 ? 5.642 -11.230 -27.651 1.00 82.62 114 TYR A CA 1
ATOM 868 C C . TYR A 1 114 ? 5.387 -12.705 -27.961 1.00 82.62 114 TYR A C 1
ATOM 870 O O . TYR A 1 114 ? 5.084 -13.060 -29.103 1.00 82.62 114 TYR A O 1
ATOM 878 N N . ASN A 1 115 ? 5.542 -13.579 -26.967 1.00 80.19 115 ASN A N 1
ATOM 879 C CA . ASN A 1 115 ? 5.365 -15.027 -27.089 1.00 80.19 115 ASN A CA 1
ATOM 880 C C . ASN A 1 115 ? 6.129 -15.620 -28.299 1.00 80.19 115 ASN A C 1
ATOM 882 O O . ASN A 1 115 ? 5.580 -16.349 -29.126 1.00 80.19 115 ASN A O 1
ATOM 886 N N . GLY A 1 116 ? 7.389 -15.200 -28.471 1.00 75.31 116 GLY A N 1
ATOM 887 C CA . GLY A 1 116 ? 8.258 -15.604 -29.586 1.00 75.31 116 GLY A CA 1
ATOM 888 C C . GLY A 1 116 ? 7.938 -14.968 -30.949 1.00 75.31 116 GLY A C 1
ATOM 889 O O . GLY A 1 116 ? 8.704 -15.144 -31.896 1.00 75.31 116 GLY A O 1
ATOM 890 N N . SER A 1 117 ? 6.850 -14.203 -31.068 1.00 81.56 117 SER A N 1
ATOM 891 C CA . SER A 1 117 ? 6.498 -13.456 -32.281 1.00 81.56 117 SER A CA 1
ATOM 892 C C . SER A 1 117 ? 7.087 -12.049 -32.233 1.00 81.56 117 SER A C 1
ATOM 894 O O . SER A 1 117 ? 6.895 -11.333 -31.257 1.00 81.56 117 SER A O 1
ATOM 896 N N . ARG A 1 118 ? 7.789 -11.629 -33.290 1.00 83.56 118 ARG A N 1
ATOM 897 C CA . ARG A 1 118 ? 8.404 -10.292 -33.361 1.00 83.56 118 ARG A CA 1
ATOM 898 C C . ARG A 1 118 ? 7.327 -9.205 -33.410 1.00 83.56 118 ARG A C 1
ATOM 900 O O . ARG A 1 118 ? 6.455 -9.266 -34.274 1.00 83.56 118 ARG A O 1
ATOM 907 N N . ILE A 1 119 ? 7.428 -8.224 -32.517 1.00 82.56 119 ILE A N 1
ATOM 908 C CA . ILE A 1 119 ? 6.502 -7.083 -32.405 1.00 82.56 119 ILE A CA 1
ATOM 909 C C . ILE A 1 119 ? 7.149 -5.754 -32.807 1.00 82.56 119 ILE A C 1
ATOM 911 O O . ILE A 1 119 ? 6.460 -4.877 -33.319 1.00 82.56 119 ILE A O 1
ATOM 915 N N . ALA A 1 120 ? 8.463 -5.611 -32.610 1.00 85.06 120 ALA A N 1
ATOM 916 C CA . ALA A 1 120 ? 9.209 -4.429 -33.019 1.00 85.06 120 ALA A CA 1
ATOM 917 C C . ALA A 1 120 ? 10.634 -4.797 -33.428 1.00 85.06 120 ALA A C 1
ATOM 919 O O . ALA A 1 120 ? 11.252 -5.709 -32.869 1.00 85.06 120 ALA A O 1
ATOM 920 N N . LEU A 1 121 ? 11.146 -4.045 -34.394 1.00 88.00 121 LEU A N 1
ATOM 921 C CA . LEU A 1 121 ? 12.495 -4.149 -34.921 1.00 88.00 121 LEU A CA 1
ATOM 922 C C . LEU A 1 121 ? 13.081 -2.742 -34.986 1.00 88.00 121 LEU A C 1
ATOM 924 O O . LEU A 1 121 ? 12.411 -1.823 -35.458 1.00 88.00 121 LEU A O 1
ATOM 928 N N . ILE A 1 122 ? 14.286 -2.572 -34.442 1.00 90.31 122 ILE A N 1
ATOM 929 C CA . ILE A 1 122 ? 14.966 -1.278 -34.362 1.00 90.31 122 ILE A CA 1
ATOM 930 C C . ILE A 1 122 ? 16.443 -1.492 -34.666 1.00 90.31 122 ILE A C 1
ATOM 932 O O . ILE A 1 122 ? 17.129 -2.240 -33.970 1.00 90.31 122 ILE A O 1
ATOM 936 N N . ASP A 1 123 ? 16.930 -0.811 -35.695 1.00 90.56 123 ASP A N 1
ATOM 937 C CA . ASP A 1 123 ? 18.344 -0.784 -36.045 1.00 90.56 123 ASP A CA 1
ATOM 938 C C . ASP A 1 123 ? 19.028 0.383 -35.322 1.00 90.56 123 ASP A C 1
ATOM 940 O O . ASP A 1 123 ? 18.688 1.544 -35.545 1.00 90.56 123 ASP A O 1
ATOM 944 N N . LEU A 1 124 ? 19.965 0.052 -34.435 1.00 90.25 124 LEU A N 1
ATOM 945 C CA . LEU A 1 124 ? 20.761 0.960 -33.612 1.00 90.25 124 LEU A CA 1
ATOM 946 C C . LEU A 1 124 ? 22.142 1.154 -34.245 1.00 90.25 124 LEU A C 1
ATOM 948 O O . LEU A 1 124 ? 22.764 0.191 -34.696 1.00 90.25 124 LEU A O 1
ATOM 952 N N . TYR A 1 125 ? 22.642 2.386 -34.227 1.00 90.94 125 TYR A N 1
ATOM 953 C CA . TYR A 1 125 ? 23.934 2.756 -34.813 1.00 90.94 125 TYR A CA 1
ATOM 954 C C . TYR A 1 125 ? 24.890 3.254 -33.739 1.00 90.94 125 TYR A C 1
ATOM 956 O O . TYR A 1 125 ? 24.433 3.801 -32.735 1.00 90.94 125 TYR A O 1
ATOM 964 N N . VAL A 1 126 ? 26.197 3.068 -33.947 1.00 89.88 126 VAL A N 1
ATOM 965 C CA . VAL A 1 126 ? 27.231 3.519 -33.003 1.00 89.88 126 VAL A CA 1
ATOM 966 C C . VAL A 1 126 ? 27.019 4.988 -32.648 1.00 89.88 126 VAL A C 1
ATOM 968 O O . VAL A 1 126 ? 26.984 5.869 -33.508 1.00 89.88 126 VAL A O 1
ATOM 971 N N . ASP A 1 127 ? 26.905 5.234 -31.351 1.00 87.62 127 ASP A N 1
ATOM 972 C CA . ASP A 1 127 ? 26.827 6.554 -30.761 1.00 87.62 127 ASP A CA 1
ATOM 973 C C . ASP A 1 127 ? 28.171 6.889 -30.117 1.00 87.62 127 ASP A C 1
ATOM 975 O O . ASP A 1 127 ? 28.521 6.362 -29.060 1.00 87.62 127 ASP A O 1
ATOM 979 N N . ASN A 1 128 ? 28.915 7.781 -30.771 1.00 84.81 128 ASN A N 1
ATOM 980 C CA . ASN A 1 128 ? 30.204 8.288 -30.296 1.00 84.81 128 ASN A CA 1
ATOM 981 C C . ASN A 1 128 ? 30.060 9.459 -29.309 1.00 84.81 128 ASN A C 1
ATOM 983 O 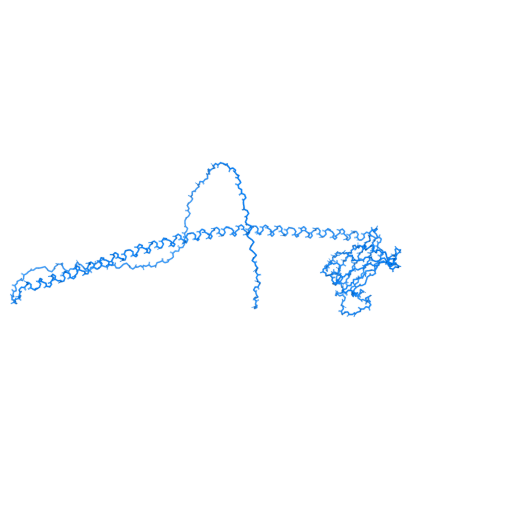O . ASN A 1 128 ? 31.047 10.123 -28.989 1.00 84.81 128 ASN A O 1
ATOM 987 N N . THR A 1 129 ? 28.838 9.768 -28.872 1.00 86.00 129 THR A N 1
ATOM 988 C CA . THR A 1 129 ? 28.572 10.834 -27.909 1.00 86.00 129 THR A CA 1
ATOM 989 C C . THR A 1 129 ? 28.378 10.281 -26.499 1.00 86.00 129 THR A C 1
ATOM 991 O O . THR A 1 129 ? 28.081 9.108 -26.292 1.00 86.00 129 THR A O 1
ATOM 994 N N . ASP A 1 130 ? 28.475 11.155 -25.496 1.00 85.69 130 ASP A N 1
ATOM 995 C CA . ASP A 1 130 ? 28.153 10.811 -24.106 1.00 85.69 130 ASP A CA 1
ATOM 996 C C . ASP A 1 130 ? 26.630 10.712 -23.845 1.00 85.69 130 ASP A C 1
ATOM 998 O O . ASP A 1 130 ? 26.206 10.730 -22.685 1.00 85.69 130 ASP A O 1
ATOM 1002 N N . SER A 1 131 ? 25.781 10.624 -24.881 1.00 86.56 131 SER A N 1
ATOM 1003 C CA . SER A 1 131 ? 24.322 10.716 -24.724 1.00 86.56 131 SER A CA 1
ATOM 1004 C C . SER A 1 131 ? 23.745 9.585 -23.867 1.00 86.56 131 SER A C 1
ATOM 1006 O O . SER A 1 131 ? 22.942 9.855 -22.971 1.00 86.56 131 SER A O 1
ATOM 1008 N N . PHE A 1 132 ? 24.243 8.348 -24.023 1.00 87.31 132 PHE A N 1
ATOM 1009 C CA . PHE A 1 132 ? 23.865 7.226 -23.156 1.00 87.31 132 PHE A CA 1
ATOM 1010 C C . PHE A 1 132 ? 24.149 7.546 -21.687 1.00 87.31 132 PHE A C 1
ATOM 1012 O O . PHE A 1 132 ? 23.306 7.317 -20.823 1.00 87.31 132 PHE A O 1
ATOM 1019 N N . LYS A 1 133 ? 25.336 8.088 -21.387 1.00 87.81 133 LYS A N 1
ATOM 1020 C CA . LYS A 1 133 ? 25.743 8.394 -20.011 1.00 87.81 133 LYS A CA 1
ATOM 1021 C C . LYS A 1 133 ? 24.886 9.510 -19.415 1.00 87.81 133 LYS A C 1
ATOM 1023 O O . LYS A 1 133 ? 24.429 9.376 -18.287 1.00 87.81 133 LYS A O 1
ATOM 1028 N N . GLN A 1 134 ? 24.633 10.574 -20.174 1.00 88.81 134 GLN A N 1
ATOM 1029 C CA . GLN A 1 134 ? 23.776 11.678 -19.732 1.00 88.81 134 GLN A CA 1
ATOM 1030 C C . GLN A 1 134 ? 22.353 11.193 -19.428 1.00 88.81 134 GLN A C 1
ATOM 1032 O O . GLN A 1 134 ? 21.807 11.500 -18.367 1.00 88.81 134 GLN A O 1
ATOM 1037 N N . MET A 1 135 ? 21.780 10.383 -20.321 1.00 86.31 135 MET A N 1
ATOM 1038 C CA . MET A 1 135 ? 20.451 9.800 -20.135 1.00 86.31 135 MET A CA 1
ATOM 1039 C C . MET A 1 135 ? 20.404 8.805 -18.976 1.00 86.31 135 MET A C 1
ATOM 1041 O O . MET A 1 135 ? 19.438 8.790 -18.207 1.00 86.31 135 MET A O 1
ATOM 1045 N N . TRP A 1 136 ? 21.456 8.006 -18.809 1.00 87.31 136 TRP A N 1
ATOM 1046 C CA . TRP A 1 136 ? 21.608 7.099 -17.679 1.00 87.31 136 TRP A CA 1
ATOM 1047 C C . TRP A 1 136 ? 21.607 7.859 -16.351 1.00 87.31 136 TRP A C 1
ATOM 1049 O O . TRP A 1 136 ? 20.796 7.563 -15.473 1.00 87.31 136 TRP A O 1
ATOM 1059 N N . ASP A 1 137 ? 22.463 8.873 -16.219 1.00 88.69 137 ASP A N 1
ATOM 1060 C CA . ASP A 1 137 ? 22.601 9.660 -14.993 1.00 88.69 137 ASP A CA 1
ATOM 1061 C C . ASP A 1 137 ? 21.299 10.406 -14.657 1.00 88.69 137 ASP A C 1
ATOM 1063 O O . ASP A 1 137 ? 20.848 10.378 -13.507 1.00 88.69 137 ASP A O 1
ATOM 1067 N N . ALA A 1 138 ? 20.631 10.985 -15.663 1.00 86.75 138 ALA A N 1
ATOM 1068 C CA . ALA A 1 138 ? 19.326 11.626 -15.498 1.00 86.75 138 ALA A CA 1
ATOM 1069 C C . ALA A 1 138 ? 18.247 10.639 -15.013 1.00 86.75 138 ALA A C 1
ATOM 1071 O O . ALA A 1 138 ? 17.473 10.950 -14.106 1.00 86.75 138 ALA A O 1
ATOM 1072 N N . THR A 1 139 ? 18.222 9.424 -15.569 1.00 84.12 139 THR A N 1
ATOM 1073 C CA . THR A 1 139 ? 17.268 8.372 -15.176 1.00 84.12 139 THR A CA 1
ATOM 1074 C C . THR A 1 139 ? 17.524 7.887 -13.750 1.00 84.12 139 THR A C 1
ATOM 1076 O O . THR A 1 139 ? 16.581 7.665 -12.982 1.00 84.12 139 THR A O 1
ATOM 1079 N N . GLN A 1 140 ? 18.794 7.754 -13.358 1.00 85.62 140 GLN A N 1
ATOM 1080 C CA . GLN A 1 140 ? 19.161 7.387 -11.993 1.00 85.62 140 GLN A CA 1
ATOM 1081 C C . GLN A 1 140 ? 18.753 8.468 -10.991 1.00 85.62 140 GLN A C 1
ATOM 1083 O O . GLN A 1 140 ? 18.208 8.133 -9.939 1.00 85.62 140 GLN A O 1
ATOM 1088 N N . GLU A 1 141 ? 18.957 9.750 -11.303 1.00 86.25 141 GLU A N 1
ATOM 1089 C CA . GLU A 1 141 ? 18.546 10.829 -10.401 1.00 86.25 141 GLU A CA 1
ATOM 1090 C C . GLU A 1 141 ? 17.020 10.921 -10.283 1.00 86.25 141 GLU A C 1
ATOM 1092 O O . GLU A 1 141 ? 16.497 10.906 -9.170 1.00 86.25 141 GLU A O 1
ATOM 1097 N N . ALA A 1 142 ? 16.289 10.838 -11.400 1.00 84.12 142 ALA A N 1
ATOM 1098 C CA . ALA A 1 142 ? 14.826 10.775 -11.380 1.00 84.12 142 ALA A CA 1
ATOM 1099 C C . ALA A 1 142 ? 14.304 9.578 -10.560 1.00 84.12 142 ALA A C 1
ATOM 1101 O O . ALA A 1 142 ? 13.313 9.686 -9.834 1.00 84.12 142 ALA A O 1
ATOM 1102 N N . THR A 1 143 ? 14.985 8.430 -10.629 1.00 84.50 143 THR A N 1
ATOM 1103 C CA . THR A 1 143 ? 14.642 7.249 -9.825 1.00 84.50 143 THR A CA 1
ATOM 1104 C C . THR A 1 143 ? 14.897 7.485 -8.337 1.00 84.50 143 THR A C 1
ATOM 1106 O O . THR A 1 143 ? 14.069 7.098 -7.508 1.00 84.50 143 THR A O 1
ATOM 1109 N N . LYS A 1 144 ? 16.012 8.130 -7.971 1.00 88.25 144 LYS A N 1
ATOM 1110 C CA . LYS A 1 144 ? 16.289 8.501 -6.574 1.00 88.25 144 LYS A CA 1
ATOM 1111 C C . LYS A 1 144 ? 15.240 9.468 -6.040 1.00 88.25 144 LYS A C 1
ATOM 1113 O O . LYS A 1 144 ? 14.770 9.266 -4.924 1.00 88.25 144 LYS A O 1
ATOM 1118 N N . ASP A 1 145 ? 14.840 10.461 -6.824 1.00 87.81 145 ASP A N 1
ATOM 1119 C CA . ASP A 1 145 ? 13.829 11.433 -6.411 1.00 87.81 145 ASP A CA 1
ATOM 1120 C C . ASP A 1 145 ? 12.457 10.790 -6.219 1.00 87.81 145 ASP A C 1
ATOM 1122 O O . ASP A 1 145 ? 11.817 11.007 -5.189 1.00 87.81 145 ASP A O 1
ATOM 1126 N N . ARG A 1 146 ? 12.044 9.899 -7.131 1.00 86.38 146 ARG A N 1
ATOM 1127 C CA . ARG A 1 146 ? 10.819 9.101 -6.951 1.00 86.38 146 ARG A CA 1
ATOM 1128 C C . ARG A 1 146 ? 10.864 8.266 -5.672 1.00 86.38 146 ARG A C 1
ATOM 1130 O O . ARG A 1 146 ? 9.876 8.221 -4.946 1.00 86.38 146 ARG A O 1
ATOM 1137 N N . ARG A 1 147 ? 12.006 7.636 -5.367 1.00 87.31 147 ARG A N 1
ATOM 1138 C CA . ARG A 1 147 ? 12.185 6.868 -4.121 1.00 87.31 147 ARG A CA 1
ATOM 1139 C C . ARG A 1 147 ? 12.081 7.758 -2.887 1.00 87.31 147 ARG A C 1
ATOM 1141 O O . ARG A 1 147 ? 11.327 7.424 -1.985 1.00 87.31 147 ARG A O 1
ATOM 1148 N N . ARG A 1 148 ? 12.754 8.915 -2.875 1.00 89.50 148 ARG A N 1
ATOM 1149 C CA . ARG A 1 148 ? 12.660 9.888 -1.771 1.00 89.50 148 ARG A CA 1
ATOM 1150 C C . ARG A 1 148 ? 11.216 10.343 -1.544 1.00 89.50 148 ARG A C 1
ATOM 1152 O O . ARG A 1 148 ? 10.785 10.393 -0.397 1.00 89.50 148 ARG A O 1
ATOM 1159 N N . SER A 1 149 ? 10.474 10.640 -2.613 1.00 90.75 149 SER A N 1
ATOM 1160 C CA . SER A 1 149 ? 9.059 11.029 -2.523 1.00 90.75 149 SER A CA 1
ATOM 1161 C C . SER A 1 149 ? 8.203 9.905 -1.934 1.00 90.75 149 SER A C 1
ATOM 1163 O O . SER A 1 149 ? 7.456 10.132 -0.986 1.00 90.75 149 SER A O 1
ATOM 1165 N N . ALA A 1 150 ? 8.358 8.676 -2.435 1.00 88.88 150 ALA A N 1
ATOM 1166 C CA . ALA A 1 150 ? 7.624 7.517 -1.929 1.00 88.88 150 ALA A CA 1
ATOM 1167 C C . ALA A 1 150 ? 7.966 7.204 -0.459 1.00 88.88 150 ALA A C 1
ATOM 1169 O O . ALA A 1 150 ? 7.082 6.862 0.327 1.00 88.88 150 ALA A O 1
ATOM 1170 N N . ASP A 1 151 ? 9.231 7.356 -0.063 1.00 89.06 151 ASP A N 1
ATOM 1171 C CA . ASP A 1 151 ? 9.672 7.168 1.322 1.00 89.06 151 ASP A CA 1
ATOM 1172 C C . ASP A 1 151 ? 9.072 8.234 2.256 1.00 89.06 151 ASP A C 1
ATOM 1174 O O . ASP A 1 151 ? 8.661 7.918 3.376 1.00 89.06 151 ASP A O 1
ATOM 1178 N N . GLN A 1 152 ? 8.964 9.486 1.797 1.00 91.50 152 GLN A N 1
ATOM 1179 C CA . GLN A 1 152 ? 8.296 10.559 2.541 1.00 91.50 152 GLN A CA 1
ATOM 1180 C C . GLN A 1 152 ? 6.798 10.287 2.717 1.00 91.50 152 GLN A C 1
ATOM 1182 O O . GLN A 1 152 ? 6.291 10.385 3.836 1.00 91.50 152 GLN A O 1
ATOM 1187 N N . GLU A 1 153 ? 6.099 9.894 1.650 1.00 92.12 153 GLU A N 1
ATOM 1188 C CA . GLU A 1 153 ? 4.681 9.518 1.716 1.00 92.12 153 GLU A CA 1
ATOM 1189 C C . GLU A 1 153 ? 4.459 8.342 2.671 1.00 92.12 153 GLU A C 1
ATOM 1191 O O . GLU A 1 153 ? 3.575 8.383 3.531 1.00 92.12 153 GLU A O 1
ATOM 1196 N N . ARG A 1 154 ? 5.309 7.313 2.584 1.00 91.44 154 ARG A N 1
ATOM 1197 C CA . ARG A 1 154 ? 5.247 6.143 3.462 1.00 91.44 154 ARG A CA 1
ATOM 1198 C C . ARG A 1 154 ? 5.443 6.515 4.930 1.00 91.44 154 ARG A C 1
ATOM 1200 O O . ARG A 1 154 ? 4.696 6.025 5.772 1.00 91.44 154 ARG A O 1
ATOM 1207 N N . SER A 1 155 ? 6.402 7.387 5.232 1.00 91.12 155 SER A N 1
ATOM 1208 C CA . SER A 1 155 ? 6.638 7.895 6.590 1.00 91.12 155 SER A CA 1
ATOM 1209 C C . SER A 1 155 ? 5.436 8.684 7.129 1.00 91.12 155 SER A C 1
ATOM 1211 O O . SER A 1 155 ? 5.011 8.495 8.275 1.00 91.12 155 SER A O 1
ATOM 1213 N N . GLY A 1 156 ? 4.818 9.517 6.282 1.00 91.94 156 GLY A N 1
ATOM 1214 C CA . GLY A 1 156 ? 3.589 10.236 6.623 1.00 91.94 156 GLY A CA 1
ATOM 1215 C C . GLY A 1 156 ? 2.436 9.287 6.963 1.00 91.94 156 GLY A C 1
ATOM 1216 O O . GLY A 1 156 ? 1.796 9.431 8.008 1.00 91.94 156 GLY A O 1
ATOM 1217 N N . LEU A 1 157 ? 2.219 8.266 6.132 1.00 92.44 157 LEU A N 1
ATOM 1218 C CA . LEU A 1 157 ? 1.194 7.243 6.359 1.00 92.44 157 LEU A CA 1
ATOM 1219 C C . LEU A 1 157 ? 1.477 6.384 7.601 1.00 92.44 157 LEU A C 1
ATOM 1221 O O . LEU A 1 157 ? 0.550 6.017 8.326 1.00 92.44 157 LEU A O 1
ATOM 1225 N N . GLU A 1 158 ? 2.742 6.069 7.881 1.00 94.00 158 GLU A N 1
ATOM 1226 C CA . GLU A 1 158 ? 3.137 5.323 9.079 1.00 94.00 158 GLU A CA 1
ATOM 1227 C C . GLU A 1 158 ? 2.829 6.111 10.358 1.00 94.00 158 GLU A C 1
ATOM 1229 O O . GLU A 1 158 ? 2.248 5.564 11.300 1.00 94.00 158 GLU A O 1
ATOM 1234 N N . THR A 1 159 ? 3.116 7.414 10.349 1.00 93.38 159 THR A N 1
ATOM 1235 C CA . THR A 1 159 ? 2.808 8.317 11.465 1.00 93.38 159 THR A CA 1
ATOM 1236 C C . THR A 1 159 ? 1.298 8.390 11.713 1.00 93.38 159 THR A C 1
ATOM 1238 O O . THR A 1 159 ? 0.846 8.152 12.835 1.00 93.38 159 THR A O 1
ATOM 1241 N N . GLN A 1 160 ? 0.496 8.604 10.664 1.00 93.44 160 GLN A N 1
ATOM 1242 C CA . GLN A 1 160 ? -0.971 8.615 10.767 1.00 93.44 160 GLN A CA 1
ATOM 1243 C C . GLN A 1 160 ? -1.526 7.280 11.286 1.00 93.44 160 GLN A C 1
ATOM 1245 O O . GLN A 1 160 ? -2.415 7.243 12.139 1.00 93.44 160 GLN A O 1
ATOM 1250 N N . SER A 1 161 ? -0.977 6.156 10.817 1.00 94.88 161 SER A N 1
ATOM 1251 C CA . SER A 1 161 ? -1.354 4.823 11.297 1.00 94.88 161 SER A CA 1
ATOM 1252 C C . SER A 1 161 ? -1.067 4.654 12.792 1.00 94.88 161 SER A C 1
ATOM 1254 O O . SER A 1 161 ? -1.880 4.090 13.532 1.00 94.88 161 SER A O 1
ATOM 1256 N N . GLN A 1 162 ? 0.067 5.170 13.272 1.00 94.44 162 GLN A N 1
ATOM 1257 C CA . GLN A 1 162 ? 0.423 5.132 14.687 1.00 94.44 162 GLN A CA 1
ATOM 1258 C C . GLN A 1 162 ? -0.507 6.003 15.546 1.00 94.44 162 GLN A C 1
ATOM 1260 O O . GLN A 1 162 ? -0.918 5.567 16.629 1.00 94.44 162 GLN A O 1
ATOM 1265 N N . GLU A 1 163 ? -0.883 7.187 15.064 1.00 94.94 163 GLU A N 1
ATOM 1266 C CA . GLU A 1 163 ? -1.845 8.071 15.730 1.00 94.94 163 GLU A CA 1
ATOM 1267 C C . GLU A 1 163 ? -3.215 7.405 15.869 1.00 94.94 163 GLU A C 1
ATOM 1269 O O . GLU A 1 163 ? -3.736 7.295 16.983 1.00 94.94 163 GLU A O 1
ATOM 1274 N N . LEU A 1 164 ? -3.752 6.846 14.781 1.00 95.94 164 LEU A N 1
ATOM 1275 C CA . LEU A 1 164 ? -5.031 6.134 14.799 1.00 95.94 164 LEU A CA 1
ATOM 1276 C C . LEU A 1 164 ? -5.013 4.941 15.761 1.00 95.94 164 LEU A C 1
ATOM 1278 O O . LEU A 1 164 ? -5.961 4.741 16.522 1.00 95.94 164 LEU A O 1
ATOM 1282 N N . ARG A 1 165 ? -3.916 4.174 15.811 1.00 95.44 165 ARG A N 1
ATOM 1283 C CA . ARG A 1 165 ? -3.754 3.086 16.796 1.00 95.44 165 ARG A CA 1
ATOM 1284 C C . ARG A 1 165 ? -3.789 3.599 18.235 1.00 95.44 165 ARG A C 1
ATOM 1286 O O . ARG A 1 165 ? -4.339 2.927 19.108 1.00 95.44 165 ARG A O 1
ATOM 1293 N N . CYS A 1 166 ? -3.193 4.761 18.499 1.00 95.94 166 CYS A N 1
ATOM 1294 C CA . CYS A 1 166 ? -3.237 5.394 19.816 1.00 95.94 166 CYS A CA 1
ATOM 1295 C C . CYS A 1 166 ? -4.665 5.828 20.171 1.00 95.94 166 CYS A C 1
ATOM 1297 O O . CYS A 1 166 ? -5.128 5.581 21.286 1.00 95.94 166 CYS A O 1
ATOM 1299 N N . GLU A 1 167 ? -5.394 6.417 19.223 1.00 96.44 167 GLU A N 1
ATOM 1300 C CA . GLU A 1 167 ? -6.784 6.805 19.442 1.00 96.44 167 GLU A CA 1
ATOM 1301 C C . GLU A 1 167 ? -7.713 5.615 19.679 1.00 96.44 167 GLU A C 1
ATOM 1303 O O . GLU A 1 167 ? -8.559 5.677 20.572 1.00 96.44 167 GLU A O 1
ATOM 1308 N N . ILE A 1 168 ? -7.554 4.531 18.914 1.00 96.69 168 ILE A N 1
ATOM 1309 C CA . ILE A 1 168 ? -8.329 3.297 19.097 1.00 96.69 168 ILE A CA 1
ATOM 1310 C C . ILE A 1 168 ? -8.132 2.777 20.520 1.00 96.69 168 ILE A C 1
ATOM 1312 O O . ILE A 1 168 ? -9.111 2.579 21.230 1.00 96.69 168 ILE A O 1
ATOM 1316 N N . LYS A 1 169 ? -6.882 2.686 20.995 1.00 94.88 169 LYS A N 1
ATOM 1317 C CA . LYS A 1 169 ? -6.600 2.269 22.378 1.00 94.88 169 LYS A CA 1
ATOM 1318 C C . LYS A 1 169 ? -7.285 3.162 23.413 1.00 94.88 169 LYS A C 1
ATOM 1320 O O . LYS A 1 169 ? -7.856 2.649 24.369 1.00 94.88 169 LYS A O 1
ATOM 1325 N N . LYS A 1 170 ? -7.262 4.487 23.226 1.00 94.94 170 LYS A N 1
ATOM 1326 C CA . LYS A 1 170 ? -7.949 5.427 24.132 1.00 94.94 170 LYS A CA 1
ATOM 1327 C C . LYS A 1 170 ? -9.462 5.198 24.145 1.00 94.94 170 LYS A C 1
ATOM 1329 O O . LYS A 1 170 ? -10.076 5.228 25.212 1.00 94.94 170 LYS A O 1
ATOM 1334 N N . ARG A 1 171 ? -10.068 4.978 22.974 1.00 96.06 171 ARG A N 1
ATOM 1335 C CA . ARG A 1 171 ? -11.504 4.686 22.856 1.00 96.06 171 ARG A CA 1
ATOM 1336 C C . ARG A 1 171 ? -11.850 3.342 23.499 1.00 96.06 171 ARG A C 1
ATOM 1338 O O . ARG A 1 171 ? -12.829 3.288 24.235 1.00 96.06 171 ARG A O 1
ATOM 1345 N N . ASP A 1 172 ? -11.023 2.317 23.316 1.00 97.38 172 ASP A N 1
ATOM 1346 C CA . ASP A 1 172 ? -11.211 1.001 23.935 1.00 97.38 172 ASP A CA 1
ATOM 1347 C C . ASP A 1 172 ? -11.173 1.075 25.464 1.00 97.38 172 ASP A C 1
ATOM 1349 O O . ASP A 1 172 ? -12.054 0.526 26.124 1.00 97.38 172 ASP A O 1
ATOM 1353 N N . THR A 1 173 ? -10.215 1.806 26.045 1.00 97.31 173 THR A N 1
ATOM 1354 C CA . THR A 1 173 ? -10.173 2.026 27.501 1.00 97.31 173 THR A CA 1
ATOM 1355 C C . THR A 1 173 ? -11.450 2.706 27.990 1.00 97.31 173 THR A C 1
ATOM 1357 O O . THR A 1 173 ? -12.069 2.246 28.947 1.00 97.31 173 THR A O 1
ATOM 1360 N N . LYS A 1 174 ? -11.912 3.745 27.286 1.00 96.81 174 LYS A N 1
ATOM 1361 C CA . LYS A 1 174 ? -13.152 4.445 27.642 1.00 96.81 174 LYS A CA 1
ATOM 1362 C C . LYS A 1 174 ? -14.386 3.543 27.535 1.00 96.81 174 LYS A C 1
ATOM 1364 O O . LYS A 1 174 ? -15.288 3.629 28.365 1.00 96.81 174 LYS A O 1
ATOM 1369 N N . LEU A 1 175 ? -14.440 2.664 26.535 1.00 97.25 175 LEU A N 1
ATOM 1370 C CA . LEU A 1 175 ? -15.514 1.677 26.403 1.00 97.25 175 LEU A CA 1
ATOM 1371 C C . LEU A 1 175 ? -15.494 0.666 27.554 1.00 97.25 175 LEU A C 1
ATOM 1373 O O . LEU A 1 175 ? -16.551 0.339 28.088 1.00 97.25 175 LEU A O 1
ATOM 1377 N N . GLN A 1 176 ? -14.315 0.211 27.979 1.00 96.56 176 GLN A N 1
ATOM 1378 C CA . GLN A 1 176 ? -14.182 -0.681 29.134 1.00 96.56 176 GLN A CA 1
ATOM 1379 C C . GLN A 1 176 ? -14.649 -0.015 30.434 1.00 96.56 176 GLN A C 1
ATOM 1381 O O . GLN A 1 176 ? -15.371 -0.640 31.212 1.00 96.56 176 GLN A O 1
ATOM 1386 N N . GLU A 1 177 ? -14.304 1.255 30.648 1.00 96.50 177 GLU A N 1
ATOM 1387 C CA . GLU A 1 177 ? -14.781 2.041 31.793 1.00 96.50 177 GLU A CA 1
ATOM 1388 C C . GLU A 1 177 ? -16.310 2.174 31.793 1.00 96.50 177 GLU A C 1
ATOM 1390 O O . GLU A 1 177 ? -16.958 1.933 32.814 1.00 96.50 177 GLU A O 1
ATOM 1395 N N . LEU A 1 178 ? -16.907 2.490 30.639 1.00 97.38 178 LEU A N 1
ATOM 1396 C CA . LEU A 1 178 ? -18.362 2.585 30.496 1.00 97.38 178 LEU A CA 1
ATOM 1397 C C . LEU A 1 178 ? -19.054 1.239 30.740 1.00 97.38 178 LEU A C 1
ATOM 1399 O O . LEU A 1 178 ? -20.070 1.192 31.432 1.00 97.38 178 LEU A O 1
ATOM 1403 N N . LEU A 1 179 ? -18.501 0.139 30.225 1.00 98.00 179 LEU A N 1
ATOM 1404 C CA . LEU A 1 179 ? -19.030 -1.206 30.466 1.00 98.00 179 LEU A CA 1
ATOM 1405 C C . LEU A 1 179 ? -18.984 -1.576 31.951 1.00 98.00 179 LEU A C 1
ATOM 1407 O O . LEU A 1 179 ? -19.944 -2.150 32.471 1.00 98.00 179 LEU A O 1
ATOM 1411 N N . LEU A 1 180 ? -17.902 -1.223 32.650 1.00 98.06 180 LEU A N 1
ATOM 1412 C CA . LEU A 1 180 ? -17.790 -1.441 34.089 1.00 98.06 180 LEU A CA 1
ATOM 1413 C C . LEU A 1 180 ? -18.843 -0.633 34.858 1.00 98.06 180 LEU A C 1
ATOM 1415 O O . LEU A 1 180 ? -19.529 -1.193 35.715 1.00 98.06 180 LEU A O 1
ATOM 1419 N N . ALA A 1 181 ? -19.022 0.644 34.513 1.00 97.25 181 ALA A N 1
ATOM 1420 C CA . ALA A 1 181 ? -20.037 1.501 35.122 1.00 97.25 181 ALA A CA 1
ATOM 1421 C C . ALA A 1 181 ? -21.460 0.964 34.881 1.00 97.25 181 ALA A C 1
ATOM 1423 O O . ALA A 1 181 ? -22.273 0.897 35.805 1.00 97.25 181 ALA A O 1
ATOM 1424 N N . MET A 1 182 ? -21.760 0.506 33.661 1.00 97.62 182 MET A N 1
ATOM 1425 C CA . MET A 1 182 ? -23.045 -0.122 33.341 1.00 97.62 182 MET A CA 1
ATOM 1426 C C . MET A 1 182 ? -23.277 -1.406 34.139 1.00 97.62 182 MET A C 1
ATOM 1428 O O . MET A 1 182 ? -24.396 -1.651 34.594 1.00 97.62 182 MET A O 1
ATOM 1432 N N . LYS A 1 183 ? -22.234 -2.222 34.329 1.00 97.88 183 LYS A N 1
ATOM 1433 C CA . LYS A 1 183 ? -22.318 -3.440 35.137 1.00 97.88 183 LYS A CA 1
ATOM 1434 C C . LYS A 1 183 ? -22.647 -3.113 36.594 1.00 97.88 183 LYS A C 1
ATOM 1436 O O . LYS A 1 183 ? -23.601 -3.673 37.123 1.00 97.88 183 LYS A O 1
ATOM 1441 N N . GLN A 1 184 ? -21.926 -2.167 37.196 1.00 97.12 184 GLN A N 1
ATOM 1442 C CA . GLN A 1 184 ? -22.177 -1.716 38.569 1.00 97.12 184 GLN A CA 1
ATOM 1443 C C . GLN A 1 184 ? -23.611 -1.204 38.738 1.00 97.12 184 GLN A C 1
ATOM 1445 O O . GLN A 1 184 ? -24.331 -1.648 39.626 1.00 97.12 184 GLN A O 1
ATOM 1450 N N . HIS A 1 185 ? -24.069 -0.355 37.818 1.00 96.88 185 HIS A N 1
ATOM 1451 C CA . HIS A 1 185 ? -25.432 0.167 37.843 1.00 96.88 185 HIS A CA 1
ATOM 1452 C C . HIS A 1 185 ? -26.504 -0.932 37.701 1.00 96.88 185 HIS A C 1
ATOM 1454 O O . HIS A 1 185 ? -27.565 -0.857 38.323 1.00 96.88 185 HIS A O 1
ATOM 1460 N N . ASN A 1 186 ? -26.249 -1.976 36.907 1.00 97.69 186 ASN A N 1
ATOM 1461 C CA . ASN A 1 186 ? -27.153 -3.125 36.819 1.00 97.69 186 ASN A CA 1
ATOM 1462 C C . ASN A 1 186 ? -27.175 -3.954 38.107 1.00 97.69 186 ASN A C 1
ATOM 1464 O O . ASN A 1 186 ? -28.247 -4.401 38.515 1.00 97.69 186 ASN A O 1
ATOM 1468 N N . ASP A 1 187 ? -26.029 -4.148 38.755 1.00 97.81 187 ASP A N 1
ATOM 1469 C CA . ASP A 1 187 ? -25.954 -4.869 40.027 1.00 97.81 187 ASP A CA 1
ATOM 1470 C C . ASP A 1 187 ? -26.658 -4.090 41.153 1.00 97.81 187 ASP A C 1
ATOM 1472 O O . ASP A 1 187 ? -27.367 -4.681 41.970 1.00 97.81 187 ASP A O 1
ATOM 1476 N N . ASP A 1 188 ? -26.569 -2.758 41.151 1.00 97.31 188 ASP A N 1
ATOM 1477 C CA . ASP A 1 188 ? -27.331 -1.891 42.058 1.00 97.31 188 ASP A CA 1
ATOM 1478 C C . ASP A 1 188 ? -28.841 -2.020 41.838 1.00 97.31 188 ASP A C 1
ATOM 1480 O O . ASP A 1 188 ? -29.611 -2.167 42.789 1.00 97.31 188 ASP A O 1
ATOM 1484 N N . LYS A 1 189 ? -29.281 -2.028 40.574 1.00 97.38 189 LYS A N 1
ATOM 1485 C CA . LYS A 1 189 ? -30.694 -2.240 40.235 1.00 97.38 189 LYS A CA 1
ATOM 1486 C C . LYS A 1 189 ? -31.201 -3.607 40.683 1.00 97.38 189 LYS A C 1
ATOM 1488 O O . LYS A 1 189 ? -32.317 -3.680 41.188 1.00 97.38 189 LYS A O 1
ATOM 1493 N N . LYS A 1 190 ? -30.406 -4.670 40.531 1.00 97.75 190 LYS A N 1
ATOM 1494 C CA . LYS A 1 190 ? -30.771 -6.013 41.015 1.00 97.75 190 LYS A CA 1
ATOM 1495 C C . LYS A 1 190 ? -30.968 -6.027 42.526 1.00 97.75 190 LYS A C 1
ATOM 1497 O O . LYS A 1 190 ? -32.017 -6.468 42.982 1.00 97.75 190 LYS A O 1
ATOM 1502 N N . ARG A 1 191 ? -30.031 -5.449 43.284 1.00 97.06 191 ARG A N 1
ATOM 1503 C CA . ARG A 1 191 ? -30.172 -5.302 44.742 1.00 97.06 191 ARG A CA 1
ATOM 1504 C C . ARG A 1 191 ? -31.448 -4.552 45.110 1.00 97.06 191 ARG A C 1
ATOM 1506 O O . ARG A 1 191 ? -32.190 -4.975 45.990 1.00 97.06 191 ARG A O 1
ATOM 1513 N N . ARG A 1 192 ? -31.762 -3.475 44.385 1.00 96.75 192 ARG A N 1
ATOM 1514 C CA . ARG A 1 192 ? -32.994 -2.718 44.625 1.00 96.75 192 ARG A CA 1
ATOM 1515 C C . ARG A 1 192 ? -34.262 -3.526 44.335 1.00 96.75 192 ARG A C 1
ATOM 1517 O O . ARG A 1 192 ? -35.258 -3.349 45.032 1.00 96.75 192 ARG A O 1
ATOM 1524 N N . ILE A 1 193 ? -34.241 -4.391 43.322 1.00 97.75 193 ILE A N 1
ATOM 1525 C CA . ILE A 1 193 ? -35.348 -5.311 43.031 1.00 97.75 193 ILE A CA 1
ATOM 1526 C C . ILE A 1 193 ? -35.535 -6.288 44.197 1.00 97.75 193 ILE A C 1
ATOM 1528 O O . ILE A 1 193 ? -36.647 -6.401 44.700 1.00 97.75 193 ILE A O 1
ATOM 1532 N N . GLU A 1 194 ? -34.464 -6.908 44.692 1.00 97.62 194 GLU A N 1
ATOM 1533 C CA . GLU A 1 194 ? -34.517 -7.842 45.831 1.00 97.62 194 GLU A CA 1
ATOM 1534 C C . GLU A 1 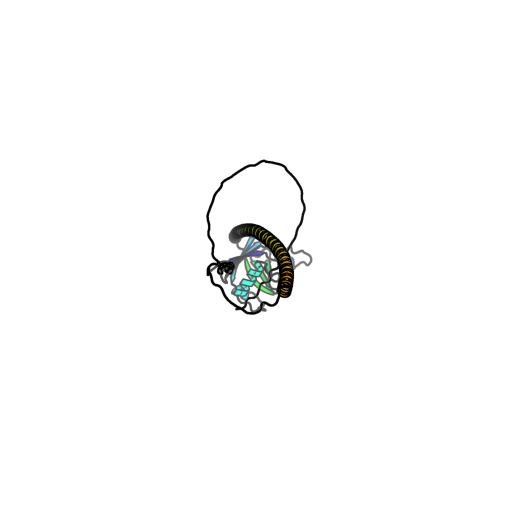194 ? -35.062 -7.179 47.112 1.00 97.62 194 GLU A C 1
ATOM 1536 O O . GLU A 1 194 ? -35.882 -7.759 47.837 1.00 97.62 194 GLU A O 1
ATOM 1541 N N . GLU A 1 195 ? -34.654 -5.934 47.382 1.00 96.94 195 GLU A N 1
ATOM 1542 C CA . GLU A 1 195 ? -35.190 -5.125 48.483 1.00 96.94 195 GLU A CA 1
ATOM 1543 C C . GLU A 1 195 ? -36.702 -4.899 48.337 1.00 96.94 195 GLU A C 1
ATOM 1545 O O . GLU A 1 195 ? -37.461 -5.082 49.293 1.00 96.94 195 GLU A O 1
ATOM 1550 N N . LEU A 1 196 ? -37.155 -4.517 47.138 1.00 96.75 196 LEU A N 1
ATOM 1551 C CA . LEU A 1 196 ? -38.571 -4.280 46.855 1.00 96.75 196 LEU A CA 1
ATOM 1552 C C . LEU A 1 196 ? -39.392 -5.570 46.941 1.00 96.75 196 LEU A C 1
ATOM 1554 O O . LEU A 1 196 ? -40.479 -5.557 47.513 1.00 96.75 196 LEU A O 1
ATOM 1558 N N . GLU A 1 197 ? -38.877 -6.689 46.438 1.00 97.19 197 GLU A N 1
ATOM 1559 C CA . GLU A 1 197 ? -39.523 -8.000 46.559 1.00 97.19 197 GLU A CA 1
ATOM 1560 C C . GLU A 1 197 ? -39.694 -8.424 48.020 1.00 97.19 197 GLU A C 1
ATOM 1562 O O . GLU A 1 197 ? -40.713 -9.016 48.387 1.00 97.19 197 GLU A O 1
ATOM 1567 N N . THR A 1 198 ? -38.711 -8.116 48.866 1.00 96.81 198 THR A N 1
ATOM 1568 C CA . THR A 1 198 ? -38.785 -8.385 50.307 1.00 96.81 198 THR A CA 1
ATOM 1569 C C . THR A 1 198 ? -39.852 -7.514 50.967 1.00 96.81 198 THR A C 1
ATOM 1571 O O . THR A 1 198 ? -40.703 -8.027 51.693 1.00 96.81 198 THR A O 1
ATOM 1574 N N . LEU A 1 199 ? -39.883 -6.218 50.640 1.00 96.75 199 LEU A N 1
ATOM 1575 C CA . LEU A 1 199 ? -40.903 -5.293 51.135 1.00 96.75 199 LEU A CA 1
ATOM 1576 C C . LEU A 1 199 ? -42.320 -5.735 50.736 1.00 96.75 199 LEU A C 1
ATOM 1578 O O . LEU A 1 199 ? -43.238 -5.682 51.553 1.00 96.75 199 LEU A O 1
ATOM 1582 N N . VAL A 1 200 ? -42.504 -6.184 49.491 1.00 97.81 200 VAL A N 1
ATOM 1583 C CA . VAL A 1 200 ? -43.794 -6.684 48.994 1.00 97.81 200 VAL A CA 1
ATOM 1584 C C . VAL A 1 200 ? -44.250 -7.899 49.800 1.00 97.81 200 VAL A C 1
ATOM 1586 O O . VAL A 1 200 ? -45.398 -7.927 50.240 1.00 97.81 200 VAL A O 1
ATOM 1589 N N . ARG A 1 201 ? -43.357 -8.863 50.058 1.00 97.50 201 ARG A N 1
ATOM 1590 C CA . ARG A 1 201 ? -43.664 -10.042 50.886 1.00 97.50 201 ARG A CA 1
ATOM 1591 C C . ARG A 1 201 ? -44.069 -9.660 52.311 1.00 97.50 201 ARG A C 1
ATOM 1593 O O . ARG A 1 201 ? -45.036 -10.201 52.845 1.00 97.50 201 ARG A O 1
ATOM 1600 N N . ASP A 1 202 ? -43.374 -8.703 52.919 1.00 96.81 202 ASP A N 1
ATOM 1601 C CA . ASP A 1 202 ? -43.710 -8.230 54.265 1.00 96.81 202 ASP A CA 1
ATOM 1602 C C . ASP A 1 202 ? -45.050 -7.480 54.310 1.00 96.81 202 ASP A C 1
ATOM 1604 O O . ASP A 1 202 ? -45.823 -7.638 55.260 1.00 96.81 202 ASP A O 1
ATOM 1608 N N . LEU A 1 203 ? -45.361 -6.684 53.281 1.00 96.31 203 LEU A N 1
ATOM 1609 C CA . LEU A 1 203 ? -46.655 -6.011 53.153 1.00 96.31 203 LEU A CA 1
ATOM 1610 C C . LEU A 1 203 ? -47.800 -7.005 52.938 1.00 96.31 203 LEU A C 1
ATOM 1612 O O . LEU A 1 203 ? -48.857 -6.832 53.542 1.00 96.31 203 LEU A O 1
ATOM 1616 N N . GLN A 1 204 ? -47.588 -8.054 52.140 1.00 96.56 204 GLN A N 1
ATOM 1617 C CA . GLN A 1 204 ? -48.558 -9.139 51.965 1.00 96.56 204 GLN A CA 1
ATOM 1618 C C . GLN A 1 204 ? -48.864 -9.823 53.301 1.00 96.56 204 GLN A C 1
ATOM 1620 O O . GLN A 1 204 ? -50.031 -9.915 53.675 1.00 96.56 204 GLN A O 1
ATOM 1625 N N . ARG A 1 205 ? -47.831 -10.184 54.076 1.00 96.19 205 ARG A N 1
ATOM 1626 C CA . ARG A 1 205 ? -48.003 -10.782 55.412 1.00 96.19 205 ARG A CA 1
ATOM 1627 C C . ARG A 1 205 ? -48.803 -9.872 56.348 1.00 96.19 205 ARG A C 1
ATOM 1629 O O . ARG A 1 205 ? -49.750 -10.315 56.990 1.00 96.19 205 ARG A O 1
ATOM 1636 N N . ARG A 1 206 ? -48.465 -8.578 56.405 1.00 95.31 206 ARG A N 1
ATOM 1637 C CA . ARG A 1 206 ? -49.223 -7.605 57.212 1.00 95.31 206 ARG A CA 1
ATOM 1638 C C . ARG A 1 206 ? -50.673 -7.473 56.761 1.00 95.31 206 ARG A C 1
ATOM 1640 O O . ARG A 1 206 ? -51.545 -7.282 57.604 1.00 95.31 206 ARG A O 1
ATOM 1647 N N . ASN A 1 207 ? -50.938 -7.545 55.459 1.00 96.50 207 ASN A N 1
ATOM 1648 C CA . ASN A 1 207 ? -52.302 -7.489 54.953 1.00 96.50 207 ASN A CA 1
ATOM 1649 C C . ASN A 1 207 ? -53.111 -8.716 55.400 1.00 96.50 207 ASN A C 1
ATOM 1651 O O . ASN A 1 207 ? -54.209 -8.552 55.920 1.00 96.50 207 ASN A O 1
ATOM 1655 N N . GLU A 1 208 ? -52.544 -9.921 55.308 1.00 96.62 208 GLU A N 1
ATOM 1656 C CA . GLU A 1 208 ? -53.179 -11.150 55.811 1.00 96.62 208 GLU A CA 1
ATOM 1657 C C . GLU A 1 208 ? -53.479 -11.072 57.319 1.00 96.62 208 GLU A C 1
ATOM 1659 O O . GLU A 1 208 ? -54.573 -11.428 57.768 1.00 96.62 208 GLU A O 1
ATOM 1664 N N . GLU A 1 209 ? -52.538 -10.548 58.114 1.00 95.44 209 GLU A N 1
ATOM 1665 C CA . GLU A 1 209 ? -52.737 -10.305 59.549 1.00 95.44 209 GLU A CA 1
ATOM 1666 C C . GLU A 1 209 ? -53.884 -9.317 59.820 1.00 95.44 209 GLU A C 1
ATOM 1668 O O . GLU A 1 209 ? -54.697 -9.527 60.727 1.00 95.44 209 GLU A O 1
ATOM 1673 N N . LEU A 1 210 ? -53.971 -8.234 59.042 1.00 95.19 210 LEU A N 1
ATOM 1674 C CA . LEU A 1 210 ? -55.047 -7.247 59.154 1.00 95.19 210 LEU A CA 1
ATOM 1675 C C . LEU A 1 210 ? -56.400 -7.827 58.733 1.00 95.19 210 LEU A C 1
ATOM 1677 O O . LEU A 1 210 ? -57.401 -7.561 59.398 1.00 95.19 210 LEU A O 1
ATOM 1681 N N . GLU A 1 211 ? -56.445 -8.652 57.689 1.00 95.38 211 GLU A N 1
ATOM 1682 C CA . GLU A 1 211 ? -57.656 -9.359 57.262 1.00 95.38 211 GLU A CA 1
ATOM 1683 C C . GLU A 1 211 ? -58.150 -10.347 58.328 1.00 95.38 211 GLU A C 1
ATOM 1685 O O . GLU A 1 211 ? -59.356 -10.450 58.575 1.00 95.38 211 GLU A O 1
ATOM 1690 N N . LEU A 1 212 ? -57.240 -11.061 58.999 1.00 94.00 212 LEU A N 1
ATOM 1691 C CA . LEU A 1 212 ? -57.571 -11.920 60.141 1.00 94.00 212 LEU A CA 1
ATOM 1692 C C . LEU A 1 212 ? -58.168 -11.109 61.294 1.00 94.00 212 LEU A C 1
ATOM 1694 O O . LEU A 1 212 ? -59.275 -11.409 61.743 1.00 94.00 212 LEU A O 1
ATOM 1698 N N . ARG A 1 213 ? -57.500 -10.026 61.707 1.00 92.94 213 ARG A N 1
ATOM 1699 C CA . ARG A 1 213 ? -58.019 -9.125 62.752 1.00 92.94 213 ARG A CA 1
ATOM 1700 C C . ARG A 1 213 ? -59.372 -8.525 62.375 1.00 92.94 213 ARG A C 1
ATOM 1702 O O . ARG A 1 213 ? -60.249 -8.409 63.226 1.00 92.94 213 ARG A O 1
ATOM 1709 N N . GLY A 1 214 ? -59.563 -8.166 61.106 1.00 93.69 214 GLY A N 1
ATOM 1710 C CA . GLY A 1 214 ? -60.836 -7.674 60.585 1.00 93.69 214 GLY A CA 1
ATOM 1711 C C . GLY A 1 214 ? -61.962 -8.698 60.746 1.00 93.69 214 GLY A C 1
ATOM 1712 O O . GLY A 1 214 ? -63.046 -8.349 61.218 1.00 93.69 214 GLY A O 1
ATOM 1713 N N . ARG A 1 215 ? -61.695 -9.973 60.433 1.00 93.38 215 ARG A N 1
ATOM 1714 C CA . ARG A 1 215 ? -62.647 -11.076 60.651 1.00 93.38 215 ARG A CA 1
ATOM 1715 C C . ARG A 1 215 ? -62.967 -11.283 62.131 1.00 93.38 215 ARG A C 1
ATOM 1717 O O . ARG A 1 215 ? -64.134 -11.463 62.476 1.00 93.38 215 ARG A O 1
ATOM 1724 N N . ASP A 1 216 ? -61.971 -11.218 63.008 1.00 91.69 216 ASP A N 1
ATOM 1725 C CA . ASP A 1 216 ? -62.189 -11.369 64.451 1.00 91.69 216 ASP A CA 1
ATOM 1726 C C . ASP A 1 216 ? -63.031 -10.225 65.029 1.00 91.69 216 ASP A C 1
ATOM 1728 O O . ASP A 1 216 ? -63.986 -10.468 65.769 1.00 91.69 216 ASP A O 1
ATOM 1732 N N . LEU A 1 217 ? -62.764 -8.980 64.624 1.00 88.94 217 LEU A N 1
ATOM 1733 C CA . LEU A 1 217 ? -63.579 -7.824 65.012 1.00 88.94 217 LEU A CA 1
ATOM 1734 C C . LEU A 1 217 ? -65.027 -7.940 64.518 1.00 88.94 217 LEU A C 1
ATOM 1736 O O . LEU A 1 217 ? -65.956 -7.586 65.248 1.00 88.94 217 LEU A O 1
ATOM 1740 N N . GLN A 1 218 ? -65.247 -8.469 63.310 1.00 87.75 218 GLN A N 1
ATOM 1741 C CA . GLN A 1 218 ? -66.598 -8.749 62.818 1.00 87.75 218 GLN A CA 1
ATOM 1742 C C . GLN A 1 218 ? -67.320 -9.781 63.690 1.00 87.75 218 GLN A C 1
ATOM 1744 O O . GLN A 1 218 ? -68.478 -9.558 64.045 1.00 87.75 218 GLN A O 1
ATOM 1749 N N . ARG A 1 219 ? -66.643 -10.865 64.095 1.00 82.62 219 ARG A N 1
ATOM 1750 C CA . ARG A 1 219 ? -67.216 -11.875 65.003 1.00 82.62 219 ARG A CA 1
ATOM 1751 C C . ARG A 1 219 ? -67.597 -11.273 66.352 1.00 82.62 219 ARG A C 1
ATOM 1753 O O . ARG A 1 219 ? -68.725 -11.464 66.806 1.00 82.62 219 ARG A O 1
ATOM 1760 N N . ILE A 1 220 ? -66.700 -10.495 66.959 1.00 84.50 220 ILE A N 1
ATOM 1761 C CA . ILE A 1 220 ? -66.972 -9.798 68.225 1.00 84.50 220 ILE A CA 1
ATOM 1762 C C . ILE A 1 220 ? -68.194 -8.882 68.073 1.00 84.50 220 ILE A C 1
ATOM 1764 O O . ILE A 1 220 ? -69.094 -8.909 68.908 1.00 84.50 220 ILE A O 1
ATOM 1768 N N . SER A 1 221 ? -68.282 -8.128 66.972 1.00 82.19 221 SER A N 1
ATOM 1769 C CA . SER A 1 221 ? -69.440 -7.272 66.687 1.00 82.19 221 SER A CA 1
ATOM 1770 C C . SER A 1 221 ? -70.747 -8.063 66.565 1.00 82.19 221 SER A C 1
ATOM 1772 O O . SER A 1 221 ? -71.777 -7.623 67.075 1.00 82.19 221 SER A O 1
ATOM 1774 N N . THR A 1 222 ? -70.733 -9.228 65.911 1.00 78.38 222 THR A N 1
ATOM 1775 C CA . THR A 1 222 ? -71.926 -10.081 65.805 1.00 78.38 222 THR A CA 1
ATOM 1776 C C . THR A 1 222 ? -72.361 -10.658 67.149 1.00 78.38 222 THR A C 1
ATOM 1778 O O . THR A 1 222 ? -73.557 -10.669 67.427 1.00 78.38 222 THR A O 1
ATOM 1781 N N . VAL A 1 223 ? -71.417 -11.054 68.009 1.00 73.69 223 VAL A N 1
ATOM 1782 C CA . VAL A 1 223 ? -71.712 -11.532 69.371 1.00 73.69 223 VAL A CA 1
ATOM 1783 C C . VAL A 1 223 ? -72.295 -10.402 70.222 1.00 73.69 223 VAL A C 1
ATOM 1785 O O . VAL A 1 223 ? -73.358 -10.566 70.812 1.00 73.69 223 VAL A O 1
ATOM 1788 N N . ALA A 1 224 ? -71.692 -9.212 70.186 1.00 70.00 224 ALA A N 1
ATOM 1789 C CA . ALA A 1 224 ? -72.191 -8.045 70.916 1.00 70.00 224 ALA A CA 1
ATOM 1790 C C . ALA A 1 224 ? -73.619 -7.631 70.495 1.00 70.00 224 ALA A C 1
ATOM 1792 O O . ALA A 1 224 ? -74.399 -7.136 71.310 1.00 70.00 224 ALA A O 1
ATOM 1793 N N . LYS A 1 225 ? -73.996 -7.855 69.228 1.00 69.62 225 LYS A N 1
ATOM 1794 C CA . LYS A 1 225 ? -75.369 -7.627 68.740 1.00 69.62 225 LYS A CA 1
ATOM 1795 C C . LYS A 1 225 ? -76.375 -8.665 69.244 1.00 69.62 225 LYS A C 1
ATOM 1797 O O . LYS A 1 225 ? -77.552 -8.336 69.330 1.00 69.62 225 LYS A O 1
ATOM 1802 N N . LEU A 1 226 ? -75.934 -9.882 69.560 1.00 60.59 226 LEU A N 1
ATOM 1803 C CA . LEU A 1 226 ? -76.778 -10.958 70.093 1.00 60.59 226 LEU A CA 1
ATOM 1804 C C . LEU A 1 226 ? -76.971 -10.854 71.614 1.00 60.59 226 LEU A C 1
ATOM 1806 O O . LEU A 1 226 ? -78.032 -11.211 72.112 1.00 60.59 226 LEU A O 1
ATOM 1810 N N . GLU A 1 227 ? -75.990 -10.317 72.342 1.00 59.09 227 GLU A N 1
ATOM 1811 C CA . GLU A 1 227 ? -76.080 -10.077 73.796 1.00 59.09 227 GLU A CA 1
ATOM 1812 C C . GLU A 1 227 ? -76.832 -8.784 74.164 1.00 59.09 227 GLU A C 1
ATOM 1814 O O . GLU A 1 227 ? -77.092 -8.502 75.333 1.00 59.09 227 GLU A O 1
ATOM 1819 N N . SER A 1 228 ? -77.224 -7.995 73.164 1.00 50.56 228 SER A N 1
ATOM 1820 C CA . SER A 1 228 ? -78.093 -6.836 73.350 1.00 50.56 228 SER A CA 1
ATOM 1821 C C . SER A 1 228 ? -79.565 -7.289 73.339 1.00 50.56 228 SER A C 1
ATOM 1823 O O . SER A 1 228 ? -80.015 -7.791 72.307 1.00 50.56 228 SER A O 1
ATOM 1825 N N . PRO A 1 229 ? -80.358 -7.105 74.416 1.00 45.53 229 PRO A N 1
ATOM 1826 C CA . PRO A 1 229 ? -81.777 -7.468 74.405 1.00 45.53 229 PRO A CA 1
ATOM 1827 C C . PRO A 1 229 ? -82.550 -6.597 73.395 1.00 45.53 229 PRO A C 1
ATOM 1829 O O . PRO A 1 229 ? -82.098 -5.488 73.073 1.00 45.53 229 PRO A O 1
ATOM 1832 N N . PRO A 1 230 ? -83.715 -7.049 72.883 1.00 47.56 230 PRO A N 1
ATOM 1833 C CA . PRO A 1 230 ? -84.467 -6.290 71.895 1.00 47.56 230 PRO A CA 1
ATOM 1834 C C . PRO A 1 230 ? -84.899 -4.964 72.524 1.00 47.56 230 PRO A C 1
ATOM 1836 O O . PRO A 1 230 ? -85.697 -4.933 73.459 1.00 47.56 230 PRO A O 1
ATOM 1839 N N . ARG A 1 231 ? -84.358 -3.844 72.031 1.00 49.12 231 ARG A N 1
ATOM 1840 C CA . ARG A 1 231 ? -84.853 -2.523 72.420 1.00 49.12 231 ARG A CA 1
ATOM 1841 C C . ARG A 1 231 ? -86.233 -2.327 71.804 1.00 49.12 231 ARG A C 1
ATOM 1843 O O . ARG A 1 231 ? -86.356 -2.018 70.619 1.00 49.12 231 ARG A O 1
ATOM 1850 N N . GLU A 1 232 ? -87.260 -2.503 72.629 1.00 43.12 232 GLU A N 1
ATOM 1851 C CA . GLU A 1 232 ? -88.592 -1.981 72.363 1.00 43.12 232 GLU A CA 1
ATOM 1852 C C . GLU A 1 232 ? -88.546 -0.463 72.147 1.00 43.12 232 GLU A C 1
ATOM 1854 O O . GLU A 1 232 ? -87.767 0.287 72.742 1.00 43.12 232 GLU A O 1
ATOM 1859 N N . LYS A 1 233 ? -89.397 -0.027 71.221 1.00 48.69 233 LYS A N 1
ATOM 1860 C CA . LYS A 1 233 ? -89.623 1.362 70.832 1.00 48.69 233 LYS A CA 1
ATOM 1861 C C . LYS A 1 233 ? -90.202 2.150 72.014 1.00 48.69 233 LYS A C 1
ATOM 1863 O O . LYS A 1 233 ? -91.234 1.751 72.537 1.00 48.69 233 LYS A O 1
ATOM 1868 N N . GLY A 1 234 ? -89.664 3.335 72.326 1.00 40.34 234 GLY A N 1
ATOM 1869 C CA . GLY A 1 234 ? -90.426 4.316 73.115 1.00 40.34 234 GLY A CA 1
ATOM 1870 C C . GLY A 1 234 ? -89.655 5.425 73.839 1.00 40.34 234 GLY A C 1
ATOM 1871 O O . GLY A 1 234 ? -89.250 5.250 74.972 1.00 40.34 234 GLY A O 1
ATOM 1872 N N . GLN A 1 235 ? -89.609 6.602 73.203 1.00 40.03 235 GLN A N 1
ATOM 1873 C CA . GLN A 1 235 ? -89.639 7.963 73.786 1.00 40.03 235 GLN A CA 1
ATOM 1874 C C . GLN A 1 235 ? -88.417 8.594 74.517 1.00 40.03 235 GLN A C 1
ATOM 1876 O O . GLN A 1 235 ? -88.102 8.315 75.662 1.00 40.03 235 GLN A O 1
ATOM 1881 N N . LYS A 1 236 ? -87.860 9.600 73.811 1.00 43.91 236 LYS A N 1
ATOM 1882 C CA . LYS A 1 236 ? -87.543 11.007 74.184 1.00 43.91 236 LYS A CA 1
ATOM 1883 C C . LYS A 1 236 ? -86.821 11.350 75.509 1.00 43.91 236 LYS A C 1
ATOM 1885 O O . LYS A 1 236 ? -87.452 11.398 76.552 1.00 43.91 236 LYS A O 1
ATOM 1890 N N . ALA A 1 237 ? -85.628 11.947 75.367 1.00 37.25 237 ALA A N 1
ATOM 1891 C CA . ALA A 1 237 ? -85.309 13.349 75.732 1.00 37.25 237 ALA A CA 1
ATOM 1892 C C . ALA A 1 237 ? -83.946 13.750 75.110 1.00 37.25 237 ALA A C 1
ATOM 1894 O O . ALA A 1 237 ? -82.961 13.044 75.269 1.00 37.25 237 ALA A O 1
ATOM 1895 N N . LYS A 1 238 ? -83.916 14.706 74.164 1.00 44.38 238 LYS A N 1
ATOM 1896 C CA . LYS A 1 238 ? -83.280 16.041 74.289 1.00 44.38 238 LYS A CA 1
ATOM 1897 C C . LYS A 1 238 ? -82.025 16.085 75.183 1.00 44.38 238 LYS A C 1
ATOM 1899 O O . LYS A 1 238 ? -82.182 16.139 76.390 1.00 44.38 238 LYS A O 1
ATOM 1904 N N . SER A 1 239 ? -80.840 16.252 74.588 1.00 44.34 239 SER A N 1
ATOM 1905 C CA . SER A 1 239 ? -80.1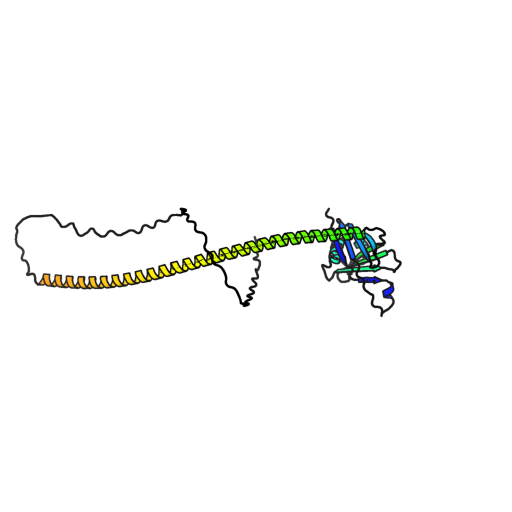37 17.549 74.490 1.00 44.34 239 SER A CA 1
ATOM 1906 C C . SER A 1 239 ? -78.687 17.391 74.007 1.00 44.34 239 SER A C 1
ATOM 1908 O O . SER A 1 239 ? -77.970 16.527 74.488 1.00 44.34 239 SER A O 1
ATOM 1910 N N . GLN A 1 240 ? -78.291 18.326 73.138 1.00 43.53 240 GLN A N 1
ATOM 1911 C CA . GLN A 1 240 ? -76.930 18.814 72.870 1.00 43.53 240 GLN A CA 1
ATOM 1912 C C . GLN A 1 240 ? -75.969 18.037 71.945 1.00 43.53 240 GLN A C 1
ATOM 1914 O O . GLN A 1 240 ? -75.863 16.819 71.946 1.00 43.53 240 GLN A O 1
ATOM 1919 N N . ASP A 1 241 ? -75.289 18.872 71.152 1.00 35.00 241 ASP A N 1
ATOM 1920 C CA . ASP A 1 241 ? -74.051 18.695 70.395 1.00 35.00 241 ASP A CA 1
ATOM 1921 C C . ASP A 1 241 ? -74.042 17.915 69.074 1.00 35.00 241 ASP A C 1
ATOM 1923 O O . ASP A 1 241 ? -73.600 16.779 68.940 1.00 35.00 241 ASP A O 1
ATOM 1927 N N . LYS A 1 242 ? -74.398 18.659 68.016 1.00 50.31 242 LYS A N 1
ATOM 1928 C CA . LYS A 1 242 ? -73.805 18.503 66.683 1.00 50.31 242 LYS A CA 1
ATOM 1929 C C . LYS A 1 242 ? -72.413 19.145 66.675 1.00 50.31 242 LYS A C 1
ATOM 1931 O O . LYS A 1 242 ? -72.267 20.306 66.306 1.00 50.31 242 LYS A O 1
ATOM 1936 N N . SER A 1 243 ? -71.395 18.394 67.063 1.00 50.03 243 SER A N 1
ATOM 1937 C CA . SER A 1 243 ? -69.995 18.726 66.797 1.00 50.03 243 SER A CA 1
ATOM 1938 C C . SER A 1 243 ? -69.173 17.443 66.877 1.00 50.03 243 SER A C 1
ATOM 1940 O O . SER A 1 243 ? -69.345 16.666 67.806 1.00 50.03 243 SER A O 1
ATOM 1942 N N . ALA A 1 244 ? -68.295 17.231 65.896 1.00 46.50 244 ALA A N 1
ATOM 1943 C CA . ALA A 1 244 ? -67.339 16.122 65.798 1.00 46.50 244 ALA A CA 1
ATOM 1944 C C . ALA A 1 244 ? -67.852 14.755 65.288 1.00 46.50 244 ALA A C 1
ATOM 1946 O O . ALA A 1 244 ? -67.575 13.712 65.869 1.00 46.50 244 ALA A O 1
ATOM 1947 N N . VAL A 1 245 ? -68.449 14.730 64.091 1.00 43.12 245 VAL A N 1
ATOM 1948 C CA . VAL A 1 245 ? -68.266 13.594 63.157 1.00 43.12 245 VAL A CA 1
ATOM 1949 C C . VAL A 1 245 ? -67.857 14.152 61.795 1.00 43.12 245 VAL A C 1
ATOM 1951 O O . VAL A 1 245 ? -68.628 14.190 60.844 1.00 43.12 245 VAL A O 1
ATOM 1954 N N . ALA A 1 246 ? -66.635 14.676 61.734 1.00 42.91 246 ALA A N 1
ATOM 1955 C CA . ALA A 1 246 ? -65.955 15.055 60.497 1.00 42.91 246 ALA A CA 1
ATOM 1956 C C . ALA A 1 246 ? -64.441 15.121 60.747 1.00 42.91 246 ALA A C 1
ATOM 1958 O O . ALA A 1 246 ? -63.816 16.158 60.565 1.00 42.91 246 ALA A O 1
ATOM 1959 N N . SER A 1 247 ? -63.839 14.040 61.249 1.00 49.56 247 SER A N 1
ATOM 1960 C CA . SER A 1 247 ? -62.376 13.972 61.367 1.00 49.56 247 SER A CA 1
ATOM 1961 C C . SER A 1 247 ? -61.876 12.528 61.407 1.00 49.56 247 SER A C 1
ATOM 1963 O O . SER A 1 247 ? -61.366 12.062 62.416 1.00 49.56 247 SER A O 1
ATOM 1965 N N . ALA A 1 248 ? -62.083 11.784 60.315 1.00 40.56 248 ALA A N 1
ATOM 1966 C CA . ALA A 1 248 ? -61.372 10.518 60.069 1.00 40.56 248 ALA A CA 1
ATOM 1967 C C . ALA A 1 248 ? -61.366 10.057 58.593 1.00 40.56 248 ALA A C 1
ATOM 1969 O O . ALA A 1 248 ? -60.941 8.944 58.313 1.00 40.56 248 ALA A O 1
ATOM 1970 N N . ALA A 1 249 ? -61.812 10.881 57.634 1.00 40.41 249 ALA A N 1
ATOM 1971 C CA . ALA A 1 249 ? -61.909 10.498 56.215 1.00 40.41 249 ALA A CA 1
ATOM 1972 C C . ALA A 1 249 ? -61.046 11.367 55.274 1.00 40.41 249 ALA A C 1
ATOM 1974 O O . ALA A 1 249 ? -61.367 11.528 54.104 1.00 40.41 249 ALA A O 1
ATOM 1975 N N . SER A 1 250 ? -59.949 11.954 55.767 1.00 43.62 250 SER A N 1
ATOM 1976 C CA . SER A 1 250 ? -59.051 12.782 54.944 1.00 43.62 250 SER A CA 1
ATOM 1977 C C . SER A 1 250 ? -57.584 12.602 55.335 1.00 43.62 250 SER A C 1
ATOM 1979 O O . SER A 1 250 ? -56.950 13.514 55.855 1.00 43.62 250 SER A O 1
ATOM 1981 N N . ARG A 1 251 ? -57.036 11.401 55.116 1.00 42.66 251 ARG A N 1
ATOM 1982 C CA . ARG A 1 251 ? -55.582 11.162 55.004 1.00 42.66 251 ARG A CA 1
ATOM 1983 C C . ARG A 1 251 ? -55.292 9.978 54.075 1.00 42.66 251 ARG A C 1
ATOM 1985 O O . ARG A 1 251 ? -54.629 9.027 54.454 1.00 42.66 251 ARG A O 1
ATOM 1992 N N . PHE A 1 252 ? -55.775 10.061 52.842 1.00 36.84 252 PHE A N 1
ATOM 1993 C CA . PHE A 1 252 ? -55.155 9.372 51.712 1.00 36.84 252 PHE A CA 1
ATOM 1994 C C . PHE A 1 252 ? -54.900 10.433 50.645 1.00 36.84 252 PHE A C 1
ATOM 1996 O O . PHE A 1 252 ? -55.802 10.844 49.924 1.00 36.84 252 PHE A O 1
ATOM 2003 N N . LYS A 1 253 ? -53.672 10.957 50.617 1.00 39.94 253 LYS A N 1
ATOM 2004 C CA . LYS A 1 253 ? -53.142 11.651 49.446 1.00 39.94 253 LYS A CA 1
ATOM 2005 C C . LYS A 1 253 ? -52.229 10.654 48.750 1.00 39.94 253 LYS A C 1
ATOM 2007 O O . LYS A 1 253 ? -51.166 10.334 49.274 1.00 39.94 253 LYS A O 1
ATOM 2012 N N . GLU A 1 254 ? -52.672 10.149 47.606 1.00 38.53 254 GLU A N 1
ATOM 2013 C CA . GLU A 1 254 ? -51.795 9.503 46.632 1.00 38.53 254 GLU A CA 1
ATOM 2014 C C . GLU A 1 254 ? -50.658 10.468 46.257 1.00 38.53 254 GLU A C 1
ATOM 2016 O O . GLU A 1 254 ? -50.932 11.633 45.941 1.00 38.53 254 GLU A O 1
ATOM 2021 N N . PRO A 1 255 ? -49.391 10.034 46.225 1.00 42.97 255 PRO A N 1
ATOM 2022 C CA . PRO A 1 255 ? -48.381 10.757 45.481 1.00 42.97 255 PRO A CA 1
ATOM 2023 C C . PRO A 1 255 ? -48.440 10.325 44.010 1.00 42.97 255 PRO A C 1
ATOM 2025 O O . PRO A 1 255 ? -48.003 9.238 43.637 1.00 42.97 255 PRO A O 1
ATOM 2028 N N . ARG A 1 256 ? -48.967 11.216 43.161 1.00 38.03 256 ARG A N 1
ATOM 2029 C CA . ARG A 1 256 ? -48.743 11.190 41.710 1.00 38.03 256 ARG A CA 1
ATOM 2030 C C . ARG A 1 256 ? -47.241 11.313 41.444 1.00 38.03 256 ARG A C 1
ATOM 2032 O O . ARG A 1 256 ? -46.644 12.345 41.743 1.00 38.03 256 ARG A O 1
ATOM 2039 N N . VAL A 1 257 ? -46.649 10.279 40.853 1.00 35.59 257 VAL A N 1
ATOM 2040 C CA . VAL A 1 257 ? -45.303 10.334 40.275 1.00 35.59 257 VAL A CA 1
ATOM 2041 C C . VAL A 1 257 ? -45.379 11.184 39.008 1.00 35.59 257 VAL A C 1
ATOM 2043 O O . VAL A 1 257 ? -45.899 10.748 37.984 1.00 35.59 257 VAL A O 1
ATOM 2046 N N . ALA A 1 258 ? -44.896 12.421 39.088 1.00 35.91 258 ALA A N 1
ATOM 2047 C CA . ALA A 1 258 ? -44.632 13.243 37.917 1.00 35.91 258 ALA A CA 1
ATOM 2048 C C . ALA A 1 258 ? -43.238 12.891 37.385 1.00 35.91 258 ALA A C 1
ATOM 2050 O O . ALA A 1 258 ? -42.228 13.217 38.007 1.00 35.91 258 ALA A O 1
ATOM 2051 N N . ALA A 1 259 ? -43.188 12.223 36.234 1.00 36.31 259 ALA A N 1
ATOM 2052 C CA . ALA A 1 259 ? -41.980 12.161 35.428 1.00 36.31 259 ALA A CA 1
ATOM 2053 C C . ALA A 1 259 ? -41.690 13.568 34.880 1.00 36.31 259 ALA A C 1
ATOM 2055 O O . ALA A 1 259 ? -42.530 14.156 34.197 1.00 36.31 259 ALA A O 1
ATOM 2056 N N . ARG A 1 260 ? -40.509 14.110 35.184 1.00 32.94 260 ARG A N 1
ATOM 2057 C CA . ARG A 1 260 ? -39.925 15.236 34.452 1.00 32.94 260 ARG A CA 1
ATOM 2058 C C . ARG A 1 260 ? -38.583 14.794 33.884 1.00 32.94 260 ARG A C 1
ATOM 2060 O O . ARG A 1 260 ? -37.681 14.416 34.624 1.00 32.94 260 ARG A O 1
ATOM 2067 N N . LEU A 1 261 ? -38.546 14.796 32.558 1.00 38.28 261 LEU A N 1
ATOM 2068 C CA . LEU A 1 261 ? -37.355 14.869 31.724 1.00 38.28 261 LEU A CA 1
ATOM 2069 C C . LEU A 1 261 ? -36.763 16.289 31.790 1.00 38.28 261 LEU A C 1
ATOM 2071 O O . LEU A 1 261 ? -37.448 17.213 32.229 1.00 38.28 261 LEU A O 1
ATOM 2075 N N . ASP A 1 262 ? -35.533 16.394 31.281 1.00 32.81 262 ASP A N 1
ATOM 2076 C CA . ASP A 1 262 ? -34.675 17.573 31.060 1.00 32.81 262 ASP A CA 1
ATOM 2077 C C . ASP A 1 262 ? -33.687 17.882 32.196 1.00 32.81 262 ASP A C 1
ATOM 2079 O O . ASP A 1 262 ? -34.046 17.852 33.366 1.00 32.81 262 ASP A O 1
ATOM 2083 N N . SER A 1 263 ? -32.422 18.247 31.978 1.00 35.59 263 SER A N 1
ATOM 2084 C CA . SER A 1 263 ? -31.533 18.341 30.810 1.00 35.59 263 SER A CA 1
ATOM 2085 C C . SER A 1 263 ? -30.133 18.710 31.349 1.00 35.59 263 SER A C 1
ATOM 2087 O O . SER A 1 263 ? -29.974 19.011 32.529 1.00 35.59 263 SER A O 1
ATOM 2089 N N . ALA A 1 264 ? -29.125 18.660 30.481 1.00 34.00 264 ALA A N 1
ATOM 2090 C CA . ALA A 1 264 ? -27.698 18.895 30.718 1.00 34.00 264 ALA A CA 1
ATOM 2091 C C . ALA A 1 264 ? -27.292 20.178 31.487 1.00 34.00 264 ALA A C 1
ATOM 2093 O O . ALA A 1 264 ? -28.004 21.176 31.467 1.00 34.00 264 ALA A O 1
ATOM 2094 N N . GLY A 1 265 ? -26.054 20.184 32.016 1.00 29.27 265 GLY A N 1
ATOM 2095 C CA . GLY A 1 265 ? -25.266 21.419 32.171 1.00 29.27 265 GLY A CA 1
ATOM 2096 C C . GLY A 1 265 ? -24.453 21.582 33.462 1.00 29.27 265 GLY A C 1
ATOM 2097 O O . GLY A 1 265 ? -24.948 22.129 34.434 1.00 29.27 265 GLY A O 1
ATOM 2098 N N . GLN A 1 266 ? -23.186 21.151 33.416 1.00 29.20 266 GLN A N 1
ATOM 2099 C CA . GLN A 1 266 ? -21.987 21.957 33.719 1.00 29.20 266 GLN A CA 1
ATOM 2100 C C . GLN A 1 266 ? -21.943 22.817 35.005 1.00 29.20 266 GLN A C 1
ATOM 2102 O O . GLN A 1 266 ? -22.545 23.880 35.035 1.00 29.20 266 GLN A O 1
ATOM 2107 N N . VAL A 1 267 ? -21.059 22.470 35.960 1.00 33.91 267 VAL A N 1
ATOM 2108 C CA . VAL A 1 267 ? -20.242 23.456 36.710 1.00 33.91 267 VAL A CA 1
ATOM 2109 C C . VAL A 1 267 ? -18.867 22.860 37.049 1.00 33.91 267 VAL A C 1
ATOM 2111 O O . VAL A 1 267 ? -18.751 21.732 37.526 1.00 33.91 267 VAL A O 1
ATOM 2114 N N . GLU A 1 268 ? -17.839 23.648 36.747 1.00 31.02 268 GLU A N 1
ATOM 2115 C CA . GLU A 1 268 ? -16.414 23.477 37.033 1.00 31.02 268 GLU A CA 1
ATOM 2116 C C . GLU A 1 268 ? -16.086 23.465 38.538 1.00 31.02 268 GLU A C 1
ATOM 2118 O O . GLU A 1 268 ? -16.818 24.017 39.356 1.00 31.02 268 GLU A O 1
ATOM 2123 N N . GLY A 1 269 ? -14.927 22.914 38.915 1.00 30.17 269 GLY A N 1
ATOM 2124 C CA . GLY A 1 269 ? -14.452 23.002 40.297 1.00 30.17 269 GLY A CA 1
ATOM 2125 C C . GLY A 1 269 ? -13.118 22.312 40.552 1.00 30.17 269 GLY A C 1
ATOM 2126 O O . GLY A 1 269 ? -13.067 21.198 41.054 1.00 30.17 269 GLY A O 1
ATOM 2127 N N . SER A 1 270 ? -12.043 23.003 40.190 1.00 31.89 270 SER A N 1
ATOM 2128 C CA . SER A 1 270 ? -10.627 22.728 40.443 1.00 31.89 270 SER A CA 1
ATOM 2129 C C . SER A 1 270 ? -10.270 22.091 41.795 1.00 31.89 270 SER A C 1
ATOM 2131 O O . SER A 1 270 ? -10.699 22.568 42.842 1.00 31.89 270 SER A O 1
ATOM 2133 N N . SER A 1 271 ? -9.294 21.173 41.791 1.00 32.62 271 SER A N 1
ATOM 2134 C CA . SER A 1 271 ? -8.186 21.205 42.761 1.00 32.62 271 SER A CA 1
ATOM 2135 C C . SER A 1 271 ? -6.941 20.471 42.260 1.00 32.62 271 SER A C 1
ATOM 2137 O O . SER A 1 271 ? -6.960 19.295 41.910 1.00 32.62 271 SER A O 1
ATOM 2139 N N . LYS A 1 272 ? -5.847 21.238 42.234 1.00 31.77 272 LYS A N 1
ATOM 2140 C CA . LYS A 1 272 ? -4.451 20.838 42.036 1.00 31.77 272 LYS A CA 1
ATOM 2141 C C . LYS A 1 272 ? -3.998 19.890 43.148 1.00 31.77 272 LYS A C 1
ATOM 2143 O O . LYS A 1 272 ? -4.076 20.298 44.298 1.00 31.77 272 LYS A O 1
ATOM 2148 N N . VAL A 1 273 ? -3.361 18.767 42.803 1.00 30.44 273 VAL A N 1
ATOM 2149 C CA . VAL A 1 273 ? -2.184 18.233 43.521 1.00 30.44 273 VAL A CA 1
ATOM 2150 C C . VAL A 1 273 ? -1.287 17.474 42.525 1.00 30.44 273 VAL A C 1
ATOM 2152 O O . VAL A 1 273 ? -1.737 16.586 41.809 1.00 30.44 273 VAL A O 1
ATOM 2155 N N . LYS A 1 274 ? -0.002 17.831 42.491 1.00 33.66 274 LYS A N 1
ATOM 2156 C CA . LYS A 1 274 ? 1.154 17.052 42.004 1.00 33.66 274 LYS A CA 1
ATOM 2157 C C . LYS A 1 274 ? 2.266 17.262 43.050 1.00 33.66 274 LYS A C 1
ATOM 2159 O O . LYS A 1 274 ? 2.244 18.311 43.693 1.00 33.66 274 LYS A O 1
ATOM 2164 N N . PRO A 1 275 ? 3.335 16.454 43.083 1.00 43.47 275 PRO A N 1
ATOM 2165 C CA . PRO A 1 275 ? 3.421 15.009 42.864 1.00 43.47 275 PRO A CA 1
ATOM 2166 C C . PRO A 1 275 ? 4.219 14.321 44.000 1.00 43.47 275 PRO A C 1
ATOM 2168 O O . PRO A 1 275 ? 4.973 14.966 44.721 1.00 43.47 275 PRO A O 1
ATOM 2171 N N . GLY A 1 276 ? 4.108 12.998 44.124 1.00 29.88 276 GLY A N 1
ATOM 2172 C CA . GLY A 1 276 ? 4.973 12.197 44.996 1.00 29.88 276 GLY A CA 1
ATOM 2173 C C . GLY A 1 276 ? 5.456 10.946 44.270 1.00 29.88 276 GLY A C 1
ATOM 2174 O O . GLY A 1 276 ? 4.669 10.036 44.037 1.00 29.88 276 GLY A O 1
ATOM 2175 N N . LEU A 1 277 ? 6.734 10.945 43.888 1.00 39.56 277 LEU A N 1
ATOM 2176 C CA . LEU A 1 277 ? 7.529 9.753 43.565 1.00 39.56 277 LEU A CA 1
ATOM 2177 C C . LEU A 1 277 ? 7.896 9.028 44.875 1.00 39.56 277 LEU A C 1
ATOM 2179 O O . LEU A 1 277 ? 8.003 9.679 45.918 1.00 39.56 277 LEU A O 1
ATOM 2183 N N . PRO A 1 278 ? 8.126 7.708 44.826 1.00 42.75 278 PRO A N 1
ATOM 2184 C CA . PRO A 1 278 ? 9.521 7.270 44.867 1.00 42.75 278 PRO A CA 1
ATOM 2185 C C . PRO A 1 278 ? 9.869 6.181 43.841 1.00 42.75 278 PRO A C 1
ATOM 2187 O O . PRO A 1 278 ? 9.007 5.569 43.213 1.00 42.75 278 PRO A O 1
ATOM 2190 N N . GLU A 1 279 ? 11.179 6.027 43.673 1.00 36.75 279 GLU A N 1
ATOM 2191 C CA . GLU A 1 279 ? 11.896 5.227 42.686 1.00 36.75 279 GLU A CA 1
ATOM 2192 C C . GLU A 1 279 ? 11.956 3.709 42.953 1.00 36.75 279 GLU A C 1
ATOM 2194 O O . GLU A 1 279 ? 11.814 3.239 44.079 1.00 36.75 279 GLU A O 1
ATOM 2199 N N . ASP A 1 280 ? 12.302 3.025 41.855 1.00 35.78 280 ASP A N 1
ATOM 2200 C CA . ASP A 1 280 ? 13.232 1.897 41.699 1.00 35.78 280 ASP A CA 1
ATOM 2201 C C . ASP A 1 280 ? 12.881 0.460 42.123 1.00 35.78 280 ASP A C 1
ATOM 2203 O O . ASP A 1 280 ? 12.626 0.126 43.275 1.00 35.78 280 ASP A O 1
ATOM 2207 N N . GLY A 1 281 ? 13.046 -0.445 41.146 1.00 29.81 281 GLY A N 1
ATOM 2208 C CA . GLY A 1 281 ? 13.201 -1.885 41.364 1.00 29.81 281 GLY A CA 1
ATOM 2209 C C . GLY A 1 281 ? 12.965 -2.722 40.105 1.00 29.81 281 GLY A C 1
ATOM 2210 O O . GLY A 1 281 ? 11.839 -2.869 39.651 1.00 29.81 281 GLY A O 1
ATOM 2211 N N . ARG A 1 282 ? 14.044 -3.262 39.532 1.00 33.72 282 ARG A N 1
ATOM 2212 C CA . ARG A 1 282 ? 14.146 -3.911 38.214 1.00 33.72 282 ARG A CA 1
ATOM 2213 C C . ARG A 1 282 ? 13.565 -5.335 38.119 1.00 33.72 282 ARG A C 1
ATOM 2215 O O . ARG A 1 282 ? 13.601 -6.099 39.072 1.00 33.72 282 ARG A O 1
ATOM 2222 N N . ASP A 1 283 ? 13.301 -5.686 36.855 1.00 35.38 283 ASP A N 1
ATOM 2223 C CA . ASP A 1 283 ? 13.704 -6.914 36.140 1.00 35.38 283 ASP A CA 1
ATOM 2224 C C . ASP A 1 283 ? 12.766 -8.141 36.003 1.00 35.38 283 ASP A C 1
ATOM 2226 O O . ASP A 1 283 ? 12.453 -8.837 36.960 1.00 35.38 283 ASP A O 1
ATOM 2230 N N . ARG A 1 284 ? 12.554 -8.478 34.707 1.00 34.28 284 ARG A N 1
ATOM 2231 C CA . ARG A 1 284 ? 12.346 -9.801 34.056 1.00 34.28 284 ARG A CA 1
ATOM 2232 C C . ARG A 1 284 ? 10.991 -10.491 34.342 1.00 34.28 284 ARG A C 1
ATOM 2234 O O . ARG A 1 284 ? 10.580 -10.649 35.472 1.00 34.28 284 ARG A O 1
ATOM 2241 N N . SER A 1 285 ? 10.225 -11.015 33.377 1.00 37.84 285 SER A N 1
ATOM 2242 C CA . SER A 1 285 ? 10.623 -11.886 32.264 1.00 37.84 285 SER A CA 1
ATOM 2243 C C . SER A 1 285 ? 9.479 -12.077 31.245 1.00 37.84 285 SER A C 1
ATOM 2245 O O . SER A 1 285 ? 8.313 -12.163 31.607 1.00 37.84 285 SER A O 1
ATOM 2247 N N . LYS A 1 286 ? 9.878 -12.215 29.976 1.00 34.31 286 LYS A N 1
ATOM 2248 C CA . LYS A 1 286 ? 9.267 -12.904 28.818 1.00 34.31 286 LYS A CA 1
ATOM 2249 C C . LYS A 1 286 ? 8.045 -13.820 29.060 1.00 34.31 286 LYS A C 1
ATOM 2251 O O . LYS A 1 286 ? 8.138 -14.749 29.845 1.00 34.31 286 LYS A O 1
ATOM 2256 N N . THR A 1 287 ? 7.021 -13.680 28.211 1.00 43.09 287 THR A N 1
ATOM 2257 C CA . THR A 1 287 ? 6.327 -14.741 27.424 1.00 43.09 287 THR A CA 1
ATOM 2258 C C . THR A 1 287 ? 5.405 -14.023 26.415 1.00 43.09 287 THR A C 1
ATOM 2260 O O . THR A 1 287 ? 4.543 -13.247 26.792 1.00 43.09 287 THR A O 1
ATOM 2263 N N . SER A 1 288 ? 5.746 -13.952 25.125 1.00 34.84 288 SER A N 1
ATOM 2264 C CA . SER A 1 288 ? 5.399 -14.919 24.069 1.00 34.84 288 SER A CA 1
ATOM 2265 C C . SER A 1 288 ? 3.905 -15.264 23.999 1.00 34.84 288 SER A C 1
ATOM 2267 O O . SER A 1 288 ? 3.451 -16.192 24.656 1.00 34.84 288 SER A O 1
ATOM 2269 N N . GLY A 1 289 ? 3.179 -14.570 23.119 1.00 33.50 289 GLY A N 1
ATOM 2270 C CA . GLY A 1 289 ? 1.811 -14.906 22.726 1.00 33.50 289 GLY A CA 1
ATOM 2271 C C . GLY A 1 289 ? 1.412 -14.167 21.450 1.00 33.50 289 GLY A C 1
ATOM 2272 O O . GLY A 1 289 ? 0.715 -13.161 21.503 1.00 33.50 289 GLY A O 1
ATOM 2273 N N . LYS A 1 290 ? 1.905 -14.637 20.296 1.00 35.31 290 LYS A N 1
ATOM 2274 C CA . LYS A 1 290 ? 1.394 -14.247 18.972 1.00 35.31 290 LYS A CA 1
ATOM 2275 C C . LYS A 1 290 ? -0.065 -14.697 18.874 1.00 35.31 290 LYS A C 1
ATOM 2277 O O . LYS A 1 290 ? -0.316 -15.897 18.878 1.00 35.31 290 LYS A O 1
ATOM 2282 N N . VAL A 1 291 ? -0.997 -13.764 18.694 1.00 34.25 291 VAL A N 1
ATOM 2283 C CA . VAL A 1 291 ? -2.320 -14.075 18.139 1.00 34.25 291 VAL A CA 1
ATOM 2284 C C . VAL A 1 291 ? -2.470 -13.268 16.858 1.00 34.25 291 VAL A C 1
ATOM 2286 O O . VAL A 1 291 ? -2.692 -12.061 16.869 1.00 34.25 291 VAL A O 1
ATOM 2289 N N . SER A 1 292 ? -2.241 -13.956 15.743 1.00 32.03 292 SER A N 1
ATOM 2290 C CA . SER A 1 292 ? -2.536 -13.479 14.399 1.00 32.03 292 SER A CA 1
ATOM 2291 C C . SER A 1 292 ? -4.047 -13.569 14.201 1.00 32.03 292 SER A C 1
ATOM 2293 O O . SER A 1 292 ? -4.614 -14.654 14.290 1.00 32.03 292 SER A O 1
ATOM 2295 N N . SER A 1 293 ? -4.706 -12.437 13.972 1.00 33.66 293 SER A N 1
ATOM 2296 C CA . SER A 1 293 ? -6.084 -12.397 13.483 1.00 33.66 293 SER A CA 1
ATOM 2297 C C . SER A 1 293 ? -6.090 -11.629 12.166 1.00 33.66 293 SER A C 1
ATOM 2299 O O . SER A 1 293 ? -6.041 -10.403 12.114 1.00 33.66 293 SER A O 1
ATOM 2301 N N . THR A 1 294 ? -6.068 -12.389 11.075 1.00 31.94 294 THR A N 1
ATOM 2302 C CA . THR A 1 294 ? -6.318 -11.901 9.721 1.00 31.94 294 THR A CA 1
ATOM 2303 C C . THR A 1 294 ? -7.809 -11.610 9.592 1.00 31.94 294 THR A C 1
ATOM 2305 O O . THR A 1 294 ? -8.615 -12.535 9.529 1.00 31.94 294 THR A O 1
ATOM 2308 N N . VAL A 1 295 ? -8.183 -10.334 9.535 1.00 33.75 295 VAL A N 1
ATOM 2309 C CA . VAL A 1 295 ? -9.528 -9.915 9.125 1.00 33.75 295 VAL A CA 1
ATOM 2310 C C . VAL A 1 295 ? -9.472 -9.626 7.626 1.00 33.75 295 VAL A C 1
ATOM 2312 O O . VAL A 1 295 ? -8.826 -8.674 7.197 1.00 33.75 295 VAL A O 1
ATOM 2315 N N . ARG A 1 296 ? -10.099 -10.489 6.818 1.00 35.53 296 ARG A N 1
ATOM 2316 C CA . ARG A 1 296 ? -10.352 -10.224 5.395 1.00 35.53 296 ARG A CA 1
ATOM 2317 C C . ARG A 1 296 ? -11.623 -9.386 5.298 1.00 35.53 296 ARG A C 1
ATOM 2319 O O . ARG A 1 296 ? -12.691 -9.870 5.659 1.00 35.53 296 ARG A O 1
ATOM 2326 N N . PHE A 1 297 ? -11.505 -8.157 4.810 1.00 38.53 297 PHE A N 1
ATOM 2327 C CA . PHE A 1 297 ? -12.655 -7.375 4.368 1.00 38.53 297 PHE A CA 1
ATOM 2328 C C . PHE A 1 297 ? -12.988 -7.776 2.927 1.00 38.53 297 PHE A C 1
ATOM 2330 O O . PHE A 1 297 ? -12.134 -7.696 2.045 1.00 38.53 297 PHE A O 1
ATOM 2337 N N . LEU A 1 298 ? -14.213 -8.253 2.708 1.00 43.72 298 LEU A N 1
ATOM 2338 C CA . LEU A 1 298 ? -14.819 -8.354 1.382 1.00 43.72 298 LEU A CA 1
ATOM 2339 C C . LEU A 1 298 ? -15.364 -6.966 1.005 1.00 43.72 298 LEU A C 1
ATOM 2341 O O . LEU A 1 298 ? -15.989 -6.338 1.861 1.00 43.72 298 LEU A O 1
ATOM 2345 N N . PRO A 1 299 ? -15.164 -6.477 -0.229 1.00 44.03 299 PRO A N 1
ATOM 2346 C CA . PRO A 1 299 ? -15.836 -5.272 -0.694 1.00 44.03 299 PRO A CA 1
ATOM 2347 C C . PRO A 1 299 ? -17.320 -5.571 -0.940 1.00 44.03 299 PRO A C 1
ATOM 2349 O O . PRO A 1 299 ? -17.663 -6.467 -1.713 1.00 44.03 299 PRO A O 1
ATOM 2352 N N . SER A 1 300 ? -18.197 -4.826 -0.269 1.00 34.78 300 SER A N 1
ATOM 2353 C CA . SER A 1 300 ? -19.615 -4.745 -0.605 1.00 34.78 300 SER A CA 1
ATOM 2354 C C . SER A 1 300 ? -19.772 -3.979 -1.915 1.00 34.78 300 SER A C 1
ATOM 2356 O O . SER A 1 300 ? -19.264 -2.871 -2.073 1.00 34.78 300 SER A O 1
ATOM 2358 N N . SER A 1 301 ? -20.443 -4.615 -2.867 1.00 44.03 301 SER A N 1
ATOM 2359 C CA . SER A 1 301 ? -20.898 -4.017 -4.113 1.00 44.03 301 SER A CA 1
ATOM 2360 C C . SER A 1 301 ? -22.135 -3.176 -3.813 1.00 44.03 301 SER A C 1
ATOM 2362 O O . SER A 1 301 ? -23.188 -3.750 -3.553 1.00 44.03 301 SER A O 1
ATOM 2364 N N . ASP A 1 302 ? -22.015 -1.853 -3.866 1.00 41.38 302 ASP A N 1
ATOM 2365 C CA . ASP A 1 302 ? -23.183 -0.981 -3.972 1.00 41.38 302 ASP A CA 1
ATOM 2366 C C . ASP A 1 302 ? -23.349 -0.597 -5.442 1.00 41.38 302 ASP A C 1
ATOM 2368 O O . ASP A 1 302 ? -22.480 0.017 -6.062 1.00 41.38 302 ASP A O 1
ATOM 2372 N N . SER A 1 303 ? -24.457 -1.079 -6.000 1.00 44.12 303 SER A N 1
ATOM 2373 C CA . SER A 1 303 ? -25.078 -0.555 -7.208 1.00 44.12 303 SER A CA 1
ATOM 2374 C C . SER A 1 303 ? -26.046 0.532 -6.762 1.00 44.12 303 SER A C 1
ATOM 2376 O O . SER A 1 303 ? -26.916 0.235 -5.948 1.00 44.12 303 SER A O 1
ATOM 2378 N N . ASP A 1 304 ? -25.849 1.747 -7.262 1.00 38.59 304 ASP A N 1
ATOM 2379 C CA . ASP A 1 304 ? -26.882 2.660 -7.773 1.00 38.59 304 ASP A CA 1
ATOM 2380 C C . ASP A 1 304 ? -26.199 3.835 -8.494 1.00 38.59 304 ASP A C 1
ATOM 2382 O O . ASP A 1 304 ? -25.297 4.469 -7.896 1.00 38.59 304 ASP A O 1
#

Sequence (304 aa):
MEMNTYFGWSAQVCSAADTQTPTGSAKGYVWPLLVQVQGLNVDVWTRDVSGASWHAQTTGAQMLAQTPNRVYQYTPESVVCELVSAVQENDPLLSVNVQQESESSDQVRLTASYNGSRIALIDLYVDNTDSFKQMWDATQEATKDRRRSADQERSGLETQSQELRCEIKKRDTKLQELLLAMKQHNDDKKRRIEELETLVRDLQRRNEELELRGRDLQRISTVAKLESPPREKGQKAKSQDKSAVASAASRFKEPRVAARLDSAGQVEGSSKVKPGLPEDGRDRSKTSGKVSSTVRFLPSSDSD

Secondary structure (DSSP, 8-state):
---EEEEEE-SEEEEGGGGG-TT-----PPPEEEEEEETTEEEEEEE-TTS-EEEEEEEHHHHHHH-S---S---HHHHHHHHHHHHTT--TTEEEEEEES-TT-SEEEEEEEETTEEEEEEEEEEE-STHHHHHHHHHHHHHHHHHHHHHHHHHHHHHHHHHHHHHHHHHHHHHHHHHHHHHHHHHHHHHHHHHHHHHHHHHHHHHHHHHHHHHHHHHHHHHHHHSS------------------SSS-----------------------------------------------PPPP----

Foldseek 3Di:
DDKDKAKAKAPFEDELVVPPDPPDPPPGDIWIWIWIDDPQWIKIKTAGPVGWIWIDIDGLVRFQVPFPDPVDPDDSVNLVVLVRCLRNVVDPQKGWYKYDHHPPDQWIKIFIDGNNGTSGIDIIGTDPDCVVVVSVVVVVVVVVVVVVVVVVVVVVVVVVVVVVVVVVVVVVVVVVVVVVVVVVVVVVVVVVVVVVVVVVVVVVVVVVVVVVVVVVVVVVVVVVVVPDPDDDDDDDDDDDDPDDPPPDPPPDDDDDDDDDDDDDDDDDDDDDDDDDDDDDDDDDDDDDDDDDDDDDDDDDDDDD

Radius of gyration: 50.74 Å; chains: 1; bounding box: 124×50×117 Å

pLDDT: mean 71.45, std 23.46, range [29.2, 98.06]

Organism: Porphyridium purpureum (NCBI:txid35688)